Protein 3DLQ (pdb70)

Foldseek 3Di:
DADDCVLVPDVVLLVLLLVQLQVLVVVQPDPPDDQFDPPLCVPPDLQCQLVLLLLVLVCLLPPQLVVVVPPDPPSSVSRSVSSVVVNVVVVVSCVSSVVSVVVLVVVPNSSSSSVSNCSNRSVVSNVSSHD/DQQQAWDPFEWAAALQFTKTFIDGHNNYDQQKFKWKWKDWPPDDDIGTDPPRGRHPDGMDGCRVVCQDQVIKMKMKMWMAGPVGDIHMDMYDIGHNVQRYAYAAFDWDWDAAFFKIKIFTDFAFGPRPCSDTPCRVQVQKKKWKAKPCGDIDMDNDGMDMGGGHHGQAKIKMWMKIDRVVSRHIYGTDMDIDGHHHDPDDD

Secondary structure (DSSP, 8-state):
----GGGG--HHHHHHHHHHHHHHHHT---TT---SSGGGGTT--GGGHHHHHHHHHHHIIIIIITTTTTSSTTHHHHHHHHHHHHHHHH--HHHHHHHHHHHHHHHTHHHHHHHHHTHHHHHHHHHHHH-/-GGGTEEEEEEEEETTEEEEEEEE-TT--SSEEEEEEEEETT----EE-TT-SSBSSSEEE-TGGG--TT--EEEEEEEEETTS-EEEEEPPPB-HHHHPBPPPPPEEEEE-SSEEEEEEPP-B-S-----BHHHH-TT-EEEEEEE--EEEEESSSEEEEESPPTT-EEEEEEEEEEGGGTEEPPPEEEEEEPPP-----

B-factor: mean 30.24, std 12.64, range [11.88, 116.35]

Radius of gyration: 24.0 Å; Cα contacts (8 Å, |Δi|>4): 659; chains: 2; bounding box: 47×46×87 Å

Structure (mmCIF, N/CA/C/O backbone):
data_3DLQ
#
_entry.id   3DLQ
#
_cell.length_a   49.244
_cell.length_b   79.244
_cell.length_c   91.996
_cell.angle_alpha   90.000
_cell.angle_beta   94.630
_cell.angle_gamma   90.000
#
_symmetry.space_group_name_H-M   'C 1 2 1'
#
loop_
_entity.id
_entity.type
_entity.pdbx_description
1 polymer Interleukin-22
2 polymer 'Interleukin-22 receptor subunit alpha-1'
3 water water
#
loop_
_atom_site.group_PDB
_atom_site.id
_atom_site.type_symbol
_atom_site.label_atom_id
_atom_site.label_alt_id
_atom_site.label_comp_id
_atom_site.label_asym_id
_atom_site.label_entity_id
_atom_site.label_seq_id
_atom_site.pdbx_PDB_ins_code
_atom_site.Cartn_x
_atom_site.Cartn_y
_atom_site.Cartn_z
_atom_site.occupancy
_atom_site.B_iso_or_equiv
_atom_site.auth_seq_id
_atom_site.auth_comp_id
_atom_site.auth_asym_id
_atom_site.auth_atom_id
_atom_site.pdbx_PDB_model_num
ATOM 1 N N . ALA A 1 12 ? -17.370 47.915 31.676 1.00 62.97 40 ALA I N 1
ATOM 2 C CA . ALA A 1 12 ? -16.567 48.451 32.746 1.00 41.97 40 ALA I CA 1
ATOM 3 C C . ALA A 1 12 ? -15.433 47.498 33.134 1.00 56.34 40 ALA I C 1
ATOM 4 O O . ALA A 1 12 ? -14.290 47.841 33.037 1.00 69.33 40 ALA I O 1
ATOM 6 N N . ARG A 1 13 ? -15.772 46.292 33.537 1.00 28.35 41 ARG I N 1
ATOM 7 C CA . ARG A 1 13 ? -14.848 45.456 34.259 1.00 27.18 41 ARG I CA 1
ATOM 8 C C . ARG A 1 13 ? -15.186 43.983 34.132 1.00 19.92 41 ARG I C 1
ATOM 9 O O . ARG A 1 13 ? -16.309 43.644 33.989 1.00 24.58 41 ARG I O 1
ATOM 17 N N . LEU A 1 14 ? -14.183 43.127 34.155 1.00 22.23 42 LEU I N 1
ATOM 18 C CA . LEU A 1 14 ? -14.406 41.688 34.237 1.00 21.27 42 LEU I CA 1
ATOM 19 C C . LEU A 1 14 ? -13.551 41.151 35.371 1.00 30.89 42 LEU I C 1
ATOM 20 O O . LEU A 1 14 ? -12.401 41.556 35.541 1.00 27.16 42 LEU I O 1
ATOM 25 N N . ASP A 1 15 ? -14.105 40.213 36.123 1.00 31.98 43 ASP I N 1
ATOM 26 C CA . ASP A 1 15 ? -13.398 39.636 37.253 1.00 34.97 43 ASP I CA 1
ATOM 27 C C . ASP A 1 15 ? -12.225 38.795 36.786 1.00 30.99 43 ASP I C 1
ATOM 28 O O . ASP A 1 15 ? -12.312 38.122 35.765 1.00 22.66 43 ASP I O 1
ATOM 33 N N . LYS A 1 16 ? -11.137 38.808 37.551 1.00 24.34 44 LYS I N 1
ATOM 34 C CA . LYS A 1 16 ? -9.942 38.058 37.193 1.00 23.11 44 LYS I CA 1
ATOM 35 C C . LYS A 1 16 ? -10.199 36.562 37.062 1.00 21.69 44 LYS I C 1
ATOM 36 O O . LYS A 1 16 ? -9.510 35.876 36.308 1.00 25.12 44 LYS I O 1
ATOM 42 N N . SER A 1 17 ? -11.189 36.052 37.788 1.00 20.53 45 SER I N 1
ATOM 43 C CA . SER A 1 17 ? -11.448 34.612 37.786 1.00 25.98 45 SER I CA 1
ATOM 44 C C . SER A 1 17 ? -11.881 34.088 36.405 1.00 23.06 45 SER I C 1
ATOM 45 O O . SER A 1 17 ? -11.707 32.912 36.097 1.00 22.70 45 SER I O 1
ATOM 48 N N . ASN A 1 18 ? -12.442 34.966 35.584 1.00 20.84 46 ASN I N 1
ATOM 49 C CA . ASN A 1 18 ? -12.818 34.600 34.212 1.00 19.95 46 ASN I CA 1
ATOM 50 C C . ASN A 1 18 ? -11.623 34.253 33.326 1.00 23.78 46 ASN I C 1
ATOM 51 O O . ASN A 1 18 ? -11.774 33.656 32.258 1.00 21.64 46 ASN I O 1
ATOM 56 N N . PHE A 1 19 ? -10.435 34.664 33.756 1.00 23.53 47 PHE I N 1
ATOM 57 C CA . PHE A 1 19 ? -9.231 34.486 32.957 1.00 19.71 47 PHE I CA 1
ATOM 58 C C . PHE A 1 19 ? -8.242 33.527 33.608 1.00 30.71 47 PHE I C 1
ATOM 59 O O . PHE A 1 19 ? -7.134 33.346 33.107 1.00 25.75 47 PHE I O 1
ATOM 67 N N . GLN A 1 20 ? -8.643 32.907 34.716 1.00 24.32 48 GLN I N 1
ATOM 68 C CA . GLN A 1 20 ? -7.734 32.023 35.445 1.00 25.17 48 GLN I CA 1
ATOM 69 C C . GLN A 1 20 ? -8.052 30.537 35.262 1.00 34.65 48 GLN I C 1
ATOM 70 O O . GLN A 1 20 ? -7.705 29.710 36.103 1.00 23.89 48 GLN I O 1
ATOM 76 N N . GLN A 1 21 ? -8.705 30.199 34.155 1.00 25.34 49 GLN I N 1
ATOM 77 C CA . GLN A 1 21 ? -9.139 28.829 33.913 1.00 18.31 49 GLN I CA 1
ATOM 78 C C . GLN A 1 21 ? -8.439 28.270 32.675 1.00 26.03 49 GLN I C 1
ATOM 79 O O . GLN A 1 21 ? -8.808 28.603 31.543 1.00 19.35 49 GLN I O 1
ATOM 85 N N . PRO A 1 22 ? -7.409 27.423 32.884 1.00 26.38 50 PRO I N 1
ATOM 86 C CA . PRO A 1 22 ? -6.576 26.982 31.755 1.00 27.97 50 PRO I CA 1
ATOM 87 C C . PRO A 1 22 ? -7.341 26.221 30.675 1.00 23.20 50 PRO I C 1
ATOM 88 O O . PRO A 1 22 ? -7.016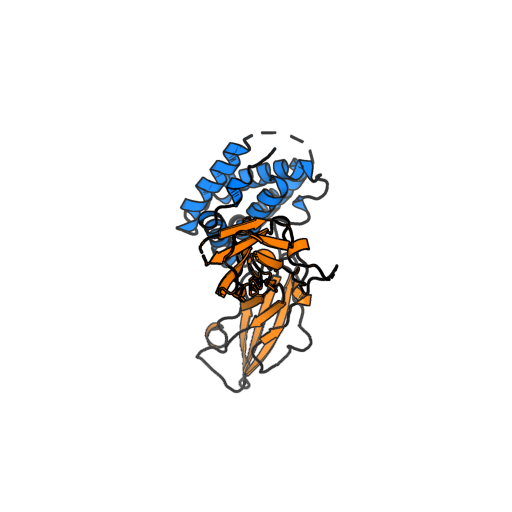 26.387 29.509 1.00 24.33 50 PRO I O 1
ATOM 92 N N . TYR A 1 23 ? -8.337 25.416 31.027 1.00 25.55 51 TYR I N 1
ATOM 93 C CA . TYR A 1 23 ? -9.035 24.671 29.986 1.00 24.77 51 TYR I CA 1
ATOM 94 C C . TYR A 1 23 ? -9.648 25.611 28.943 1.00 18.76 51 TYR I C 1
ATOM 95 O O . TYR A 1 23 ? -9.384 25.479 27.742 1.00 20.70 51 TYR I O 1
ATOM 104 N N . ILE A 1 24 ? -10.452 26.564 29.401 1.00 23.63 52 ILE I N 1
ATOM 105 C CA . ILE A 1 24 ? -11.171 27.442 28.475 1.00 27.62 52 ILE I CA 1
ATOM 106 C C . ILE A 1 24 ? -10.253 28.462 27.787 1.00 23.16 52 ILE I C 1
ATOM 107 O O . ILE A 1 24 ? -10.424 28.762 26.612 1.00 17.21 52 ILE I O 1
ATOM 112 N N . THR A 1 25 ? -9.249 28.960 28.495 1.00 20.41 53 THR I N 1
ATOM 113 C CA . THR A 1 25 ? -8.266 29.840 27.859 1.00 21.11 53 THR I CA 1
ATOM 114 C C . THR A 1 25 ? -7.594 29.118 26.698 1.00 19.41 53 THR I C 1
ATOM 115 O O . THR A 1 25 ? -7.475 29.646 25.585 1.00 18.70 53 THR I O 1
ATOM 119 N N . ASN A 1 26 ? -7.179 27.884 26.961 1.00 22.53 54 ASN I N 1
ATOM 120 C CA . ASN A 1 26 ? -6.536 27.056 25.960 1.00 26.08 54 ASN I CA 1
ATOM 121 C C . ASN A 1 26 ? -7.442 26.719 24.767 1.00 27.00 54 ASN I C 1
ATOM 122 O O . ASN A 1 26 ? -6.990 26.740 23.626 1.00 17.90 54 ASN I O 1
ATOM 127 N N . ARG A 1 27 ? -8.712 26.400 25.023 1.00 26.94 55 ARG I N 1
ATOM 128 C CA . ARG A 1 27 ? -9.642 26.158 23.924 1.00 25.31 55 ARG I CA 1
ATOM 129 C C . ARG A 1 27 ? -9.800 27.420 23.061 1.00 18.48 55 ARG I C 1
ATOM 130 O O . ARG A 1 27 ? -9.882 27.333 21.827 1.00 23.32 55 ARG I O 1
ATOM 138 N N . THR A 1 28 ? -9.856 28.579 23.709 1.00 19.44 56 THR I N 1
ATOM 139 C CA . THR A 1 28 ? -9.931 29.849 22.993 1.00 24.35 56 THR I CA 1
ATOM 140 C C . THR A 1 28 ? -8.727 30.010 22.072 1.00 28.37 56 THR I C 1
ATOM 141 O O . THR A 1 28 ? -8.891 30.291 20.874 1.00 25.13 56 THR I O 1
ATOM 145 N N . PHE A 1 29 ? -7.525 29.805 22.617 1.00 18.12 57 PHE I N 1
ATOM 146 C CA . PHE A 1 29 ? -6.303 29.858 21.811 1.00 21.25 57 PHE I CA 1
ATOM 147 C C . PHE A 1 29 ? -6.329 28.811 20.695 1.00 19.16 57 PHE I C 1
ATOM 148 O O . PHE A 1 29 ? -5.869 29.076 19.580 1.00 21.60 57 PHE I O 1
ATOM 156 N N . MET A 1 30 ? -6.874 27.629 21.000 1.00 20.36 58 MET I N 1
ATOM 157 C CA . MET A 1 30 ? -6.951 26.538 20.036 1.00 19.26 58 MET I CA 1
ATOM 158 C C . MET A 1 30 ? -7.891 26.890 18.889 1.00 18.93 58 MET I C 1
ATOM 159 O O . MET A 1 30 ? -7.590 26.601 17.734 1.00 20.23 58 MET I O 1
ATOM 164 N N . LEU A 1 31 ? -9.010 27.531 19.215 1.00 28.08 59 LEU I N 1
ATOM 165 C CA . LEU A 1 31 ? -9.946 28.011 18.199 1.00 26.87 59 LEU I CA 1
ATOM 166 C C . LEU A 1 31 ? -9.265 29.006 17.259 1.00 24.28 59 LEU I C 1
ATOM 167 O O . LEU A 1 31 ? -9.345 28.871 16.035 1.00 20.91 59 LEU I O 1
ATOM 172 N N . ALA A 1 32 ? -8.610 30.015 17.836 1.00 22.37 60 ALA I N 1
ATOM 173 C CA . ALA A 1 32 ? -7.858 30.993 17.048 1.00 25.32 60 ALA I CA 1
ATOM 174 C C . ALA A 1 32 ? -6.798 30.310 16.189 1.00 21.22 60 ALA I C 1
ATOM 175 O O . ALA A 1 32 ? -6.648 30.627 15.003 1.00 19.36 60 ALA I O 1
ATOM 177 N N . LYS A 1 33 ? -6.074 29.358 16.770 1.00 18.38 61 LYS I N 1
ATOM 178 C CA . LYS A 1 33 ? -5.043 28.674 16.009 1.00 18.62 61 LYS I CA 1
ATOM 179 C C . LYS A 1 33 ? -5.639 28.025 14.755 1.00 17.96 61 LYS I C 1
ATOM 180 O O . LYS A 1 33 ? -5.137 28.221 13.653 1.00 20.44 61 LYS I O 1
ATOM 186 N N . GLU A 1 34 ? -6.731 27.285 14.931 1.00 20.10 62 GLU I N 1
ATOM 187 C CA . GLU A 1 34 ? -7.334 26.537 13.833 1.00 24.21 62 GLU I CA 1
ATOM 188 C C . GLU A 1 34 ? -7.788 27.466 12.723 1.00 20.70 62 GLU I C 1
ATOM 189 O O . GLU A 1 34 ? -7.578 27.184 11.538 1.00 23.47 62 GLU I O 1
ATOM 195 N N . ALA A 1 35 ? -8.408 28.584 13.097 1.00 20.99 63 ALA I N 1
ATOM 196 C CA . ALA A 1 35 ? -8.829 29.556 12.089 1.00 29.85 63 ALA I CA 1
ATOM 197 C C . ALA A 1 35 ? -7.631 30.210 11.392 1.00 27.65 63 ALA I C 1
ATOM 198 O O . ALA A 1 35 ? -7.619 30.351 10.169 1.00 21.17 63 ALA I O 1
ATOM 200 N N . SER A 1 36 ? -6.616 30.597 12.160 1.00 20.70 64 SER I N 1
ATOM 201 C CA . SER A 1 36 ? -5.426 31.198 11.557 1.00 20.92 64 SER I CA 1
ATOM 202 C C . SER A 1 36 ? -4.797 30.268 10.503 1.00 20.55 64 SER I C 1
ATOM 203 O O . SER A 1 36 ? -4.202 30.732 9.527 1.00 22.08 64 SER I O 1
ATOM 206 N N . LEU A 1 37 ? -4.950 28.956 10.680 1.00 20.69 65 LEU I N 1
ATOM 207 C CA . LEU A 1 37 ? -4.471 28.021 9.673 1.00 21.49 65 LEU I CA 1
ATOM 208 C C . LEU A 1 37 ? -5.190 28.227 8.336 1.00 22.63 65 LEU I C 1
ATOM 209 O O . LEU A 1 37 ? -4.624 27.974 7.274 1.00 26.52 65 LEU I O 1
ATOM 214 N N . ALA A 1 38 ? -6.439 28.675 8.389 1.00 26.84 66 ALA I N 1
ATOM 215 C CA . ALA A 1 38 ? -7.232 28.907 7.177 1.00 28.79 66 ALA I CA 1
ATOM 216 C C . ALA A 1 38 ? -7.055 30.334 6.681 1.00 35.24 66 ALA I C 1
ATOM 217 O O . ALA A 1 38 ? -7.628 30.720 5.663 1.00 30.97 66 ALA I O 1
ATOM 219 N N . ASP A 1 39 ? -6.252 31.110 7.402 1.00 25.31 67 ASP I N 1
ATOM 220 C CA . ASP A 1 39 ? -6.014 32.517 7.063 1.00 26.14 67 ASP I CA 1
ATOM 221 C C . ASP A 1 39 ? -4.655 32.710 6.371 1.00 24.47 67 ASP I C 1
ATOM 222 O O . ASP A 1 39 ? -3.598 32.706 7.013 1.00 23.92 67 ASP I O 1
ATOM 227 N N . ASN A 1 40 ? -4.693 32.878 5.054 1.00 32.49 68 ASN I N 1
ATOM 228 C CA . ASN A 1 40 ? -3.475 32.988 4.256 1.00 41.19 68 ASN I CA 1
ATOM 229 C C . ASN A 1 40 ? -3.014 34.427 4.065 1.00 33.36 68 ASN I C 1
ATOM 230 O O . ASN A 1 40 ? -2.015 34.678 3.395 1.00 38.49 68 ASN I O 1
ATOM 235 N N . ASN A 1 41 ? -3.746 35.370 4.648 1.00 24.24 69 ASN I N 1
ATOM 236 C CA . ASN A 1 41 ? -3.421 36.785 4.505 1.00 15.82 69 ASN I CA 1
ATOM 237 C C . ASN A 1 41 ? -2.508 37.290 5.626 1.00 27.63 69 ASN I C 1
ATOM 238 O O . ASN A 1 41 ? -2.986 37.742 6.662 1.00 25.10 69 ASN I O 1
ATOM 243 N N . THR A 1 42 ? -1.198 37.225 5.411 1.00 23.59 70 THR I N 1
ATOM 244 C CA . THR A 1 42 ? -0.242 37.646 6.436 1.00 18.53 70 THR I CA 1
ATOM 245 C C . THR A 1 42 ? 0.002 39.152 6.415 1.00 28.22 70 THR I C 1
ATOM 246 O O . THR A 1 42 ? 0.754 39.671 7.239 1.00 20.94 70 THR I O 1
ATOM 250 N N . ASP A 1 43 ? -0.633 39.845 5.469 1.00 21.42 71 ASP I N 1
ATOM 251 C CA . ASP A 1 43 ? -0.381 41.265 5.237 1.00 21.75 71 ASP I CA 1
ATOM 252 C C . ASP A 1 43 ? -1.287 42.179 6.055 1.00 25.57 71 ASP I C 1
ATOM 253 O O . ASP A 1 43 ? -0.989 43.356 6.213 1.00 21.19 71 ASP I O 1
ATOM 258 N N . VAL A 1 44 ? -2.407 41.649 6.540 1.00 22.67 72 VAL I N 1
ATOM 259 C CA . VAL A 1 44 ? -3.394 42.453 7.253 1.00 18.73 72 VAL I CA 1
ATOM 260 C C . VAL A 1 44 ? -3.639 41.908 8.658 1.00 16.19 72 VAL I C 1
ATOM 261 O O . VAL A 1 44 ? -4.047 40.761 8.816 1.00 19.24 72 VAL I O 1
ATOM 265 N N . ARG A 1 45 ? -3.366 42.724 9.669 1.00 17.01 73 ARG I N 1
ATOM 266 C CA . ARG A 1 45 ? -3.701 42.396 11.067 1.00 17.81 73 ARG I CA 1
ATOM 267 C C . ARG A 1 45 ? -4.862 43.272 11.555 1.00 23.17 73 ARG I C 1
ATOM 268 O O . ARG A 1 45 ? -4.829 44.496 11.397 1.00 22.71 73 ARG I O 1
ATOM 276 N N . LEU A 1 46 ? -5.880 42.643 12.146 1.00 20.08 74 LEU I N 1
ATOM 277 C CA . LEU A 1 46 ? -7.109 43.337 12.538 1.00 23.92 74 LEU I CA 1
ATOM 278 C C . LEU A 1 46 ? -7.022 43.986 13.915 1.00 23.90 74 LEU I C 1
ATOM 279 O O . LEU A 1 46 ? -7.434 45.128 14.104 1.00 20.91 74 LEU I O 1
ATOM 284 N N . ILE A 1 47 ? -6.505 43.241 14.879 1.00 23.21 75 ILE I N 1
ATOM 285 C CA . ILE A 1 47 ? -6.529 43.689 16.267 1.00 14.86 75 ILE I CA 1
ATOM 286 C C . ILE A 1 47 ? -5.147 43.980 16.807 1.00 25.91 75 ILE I C 1
ATOM 287 O O . ILE A 1 47 ? -4.270 43.129 16.789 1.00 23.23 75 ILE I O 1
ATOM 292 N N . GLY A 1 48 ? -4.857 45.191 17.201 1.00 37.08 76 GLY I N 1
ATOM 293 C CA . GLY A 1 48 ? -3.540 45.556 17.687 1.00 51.76 76 GLY I CA 1
ATOM 294 C C . GLY A 1 48 ? -3.572 47.053 17.878 1.00 61.70 76 GLY I C 1
ATOM 295 O O . GLY A 1 48 ? -4.621 47.640 17.847 1.00 39.31 76 GLY I O 1
ATOM 296 N N . GLU A 1 49 ? -2.447 47.708 18.023 1.00 52.87 77 GLU I N 1
ATOM 297 C CA . GLU A 1 49 ? -2.168 48.876 17.186 1.00 66.56 77 GLU I CA 1
ATOM 298 C C . GLU A 1 49 ? -3.180 50.024 17.011 1.00 57.33 77 GLU I C 1
ATOM 299 O O . GLU A 1 49 ? -3.458 50.752 17.893 1.00 67.57 77 GLU I O 1
ATOM 305 N N . LYS A 1 50 ? -3.655 50.193 15.810 1.00 28.14 78 LYS I N 1
ATOM 306 C CA . LYS A 1 50 ? -4.576 51.240 15.482 1.00 49.49 78 LYS I CA 1
ATOM 307 C C . LYS A 1 50 ? -5.846 51.293 16.333 1.00 42.17 78 LYS I C 1
ATOM 308 O O . LYS A 1 50 ? -6.416 52.330 16.503 1.00 38.96 78 LYS I O 1
ATOM 314 N N . LEU A 1 51 ? -6.284 50.140 16.813 1.00 45.71 79 LEU I N 1
ATOM 315 C CA . LEU A 1 51 ? -7.584 49.974 17.408 1.00 28.72 79 LEU I CA 1
ATOM 316 C C . LEU A 1 51 ? -7.710 50.831 18.631 1.00 23.56 79 LEU I C 1
ATOM 317 O O . LEU A 1 51 ? -8.750 51.313 18.924 1.00 26.52 79 LEU I O 1
ATOM 322 N N . PHE A 1 52 ? -6.611 51.038 19.311 1.00 23.25 80 PHE I N 1
ATOM 323 C CA . PHE A 1 52 ? -6.637 51.791 20.560 1.00 27.52 80 PHE I CA 1
ATOM 324 C C . PHE A 1 52 ? -6.128 53.217 20.377 1.00 29.94 80 PHE I C 1
ATOM 325 O O . PHE A 1 52 ? -6.001 53.966 21.338 1.00 26.49 80 PHE I O 1
ATOM 333 N N . HIS A 1 53 ? -5.847 53.596 19.136 1.00 29.24 81 HIS I N 1
ATOM 334 C CA . HIS A 1 53 ? -5.418 54.960 18.871 1.00 33.52 81 HIS I CA 1
ATOM 335 C C . HIS A 1 53 ? -6.487 55.982 19.265 1.00 27.77 81 HIS I C 1
ATOM 336 O O . HIS A 1 53 ? -7.602 55.974 18.736 1.00 29.65 81 HIS I O 1
ATOM 343 N N . GLY A 1 54 ? -6.142 56.859 20.205 1.00 27.19 82 GLY I N 1
ATOM 344 C CA . GLY A 1 54 ? -7.051 57.903 20.639 1.00 30.89 82 GLY I CA 1
ATOM 345 C C . GLY A 1 54 ? -7.978 57.464 21.760 1.00 35.93 82 GLY I C 1
ATOM 346 O O . GLY A 1 54 ? -8.858 58.214 22.174 1.00 33.18 82 GLY I O 1
ATOM 347 N N . VAL A 1 55 ? -7.775 56.246 22.251 1.00 28.77 83 VAL I N 1
ATOM 348 C CA . VAL A 1 55 ? -8.598 55.692 23.322 1.00 28.13 83 VAL I CA 1
ATOM 349 C C . VAL A 1 55 ? -7.769 55.562 24.602 1.00 24.43 83 VAL I C 1
ATOM 350 O O . VAL A 1 55 ? -6.657 55.051 24.564 1.00 29.03 83 VAL I O 1
ATOM 354 N N . SER A 1 56 ? -8.310 56.017 25.730 1.00 29.77 84 SER I N 1
ATOM 355 C CA . SER A 1 56 ? -7.586 55.962 27.007 1.00 28.93 84 SER I CA 1
ATOM 356 C C . SER A 1 56 ? -7.570 54.556 27.602 1.00 37.86 84 SER I C 1
ATOM 357 O O . SER A 1 56 ? -8.434 53.733 27.302 1.00 23.94 84 SER I O 1
ATOM 360 N N . MET A 1 57 ? -6.581 54.278 28.446 1.00 31.73 85 MET I N 1
ATOM 361 C CA . MET A 1 57 ? -6.496 52.973 29.089 1.00 27.98 85 MET I CA 1
ATOM 362 C C . MET A 1 57 ? -7.810 52.620 29.777 1.00 31.34 85 MET I C 1
ATOM 363 O O . MET A 1 57 ? -8.221 51.465 29.790 1.00 32.76 85 MET I O 1
ATOM 368 N N . SER A 1 58 ? -8.469 53.623 30.341 1.00 25.97 86 SER I N 1
ATOM 369 C CA . SER A 1 58 ? -9.684 53.403 31.115 1.00 31.59 86 SER I CA 1
ATOM 370 C C . SER A 1 58 ? -10.884 53.158 30.214 1.00 25.33 86 SER I C 1
ATOM 371 O O . SER A 1 58 ? -11.913 52.665 30.668 1.00 27.06 86 SER I O 1
ATOM 374 N N . GLU A 1 59 ? -10.749 53.505 28.937 1.00 25.56 87 GLU I N 1
ATOM 375 C CA . GLU A 1 59 ? -11.829 53.301 27.980 1.00 27.60 87 GLU I CA 1
ATOM 376 C C . GLU A 1 59 ? -11.656 52.006 27.205 1.00 31.01 87 GLU I C 1
ATOM 377 O O . GLU A 1 59 ? -12.538 51.615 26.434 1.00 22.22 87 GLU I O 1
ATOM 383 N N . ARG A 1 60 ? -10.510 51.355 27.391 1.00 23.12 88 ARG I N 1
ATOM 384 C CA . ARG A 1 60 ? -10.175 50.185 26.595 1.00 21.21 88 ARG I CA 1
ATOM 385 C C . ARG A 1 60 ? -11.140 49.026 26.790 1.00 26.10 88 ARG I C 1
ATOM 386 O O . ARG A 1 60 ? -11.474 48.348 25.830 1.00 24.56 88 ARG I O 1
ATOM 394 N N . CYS A 1 61 ? -11.569 48.779 28.025 1.00 21.48 89 CYS I N 1
ATOM 395 C CA . CYS A 1 61 ? -12.487 47.667 28.260 1.00 17.71 89 CYS I CA 1
ATOM 396 C C . CYS A 1 61 ? -13.790 47.851 27.476 1.00 25.56 89 CYS I C 1
ATOM 397 O O . CYS A 1 61 ? -14.303 46.903 26.889 1.00 22.97 89 CYS I O 1
ATOM 400 N N . TYR A 1 62 ? -14.316 49.072 27.464 1.00 20.78 90 TYR I N 1
ATOM 401 C CA . TYR A 1 62 ? -15.549 49.362 26.722 1.00 22.54 90 TYR I CA 1
ATOM 402 C C . TYR A 1 62 ? -15.334 49.189 25.216 1.00 22.80 90 TYR I C 1
ATOM 403 O O . TYR A 1 62 ? -16.216 48.703 24.505 1.00 21.61 90 TYR I O 1
ATOM 412 N N . LEU A 1 63 ? -14.162 49.581 24.725 1.00 17.97 91 LEU I N 1
ATOM 413 C CA . LEU A 1 63 ? -13.880 49.394 23.305 1.00 20.72 91 LEU I CA 1
ATOM 414 C C . LEU A 1 63 ? -13.887 47.908 22.961 1.00 23.64 91 LEU I C 1
ATOM 415 O O . LEU A 1 63 ? -14.401 47.503 21.919 1.00 21.84 91 LEU I O 1
ATOM 420 N N . MET A 1 64 ? -13.309 47.094 23.836 1.00 18.61 92 MET I N 1
ATOM 421 C CA . MET A 1 64 ? -13.201 45.661 23.570 1.00 17.82 92 MET I CA 1
ATOM 422 C C . MET A 1 64 ? -14.555 44.971 23.731 1.00 18.06 92 MET I C 1
ATOM 423 O O . MET A 1 64 ? -14.782 43.912 23.151 1.00 24.32 92 MET I O 1
ATOM 428 N N . LYS A 1 65 ? -15.441 45.560 24.531 1.00 19.18 93 LYS I N 1
ATOM 429 C CA . LYS A 1 65 ? -16.831 45.093 24.574 1.00 18.83 93 LYS I CA 1
ATOM 430 C C . LYS A 1 65 ? -17.458 45.226 23.190 1.00 22.92 93 LYS I C 1
ATOM 431 O O . LYS A 1 65 ? -18.108 44.308 22.703 1.00 20.37 93 LYS I O 1
ATOM 437 N N . GLN A 1 66 ? -17.278 46.380 22.564 1.00 24.10 94 GLN I N 1
ATOM 438 C CA . GLN A 1 66 ? -17.868 46.613 21.242 1.00 23.11 94 GLN I CA 1
ATOM 439 C C . GLN A 1 66 ? -17.278 45.659 20.204 1.00 25.28 94 GLN I C 1
ATOM 440 O O . GLN A 1 66 ? -17.989 45.126 19.345 1.00 22.17 94 GLN I O 1
ATOM 446 N N . VAL A 1 67 ? -15.966 45.466 20.276 1.00 18.16 95 VAL I N 1
ATOM 447 C CA . VAL A 1 67 ? -15.282 44.545 19.385 1.00 18.16 95 VAL I CA 1
ATOM 448 C C . VAL A 1 67 ? -15.766 43.117 19.638 1.00 23.53 95 VAL I C 1
ATOM 449 O O . VAL A 1 67 ? -16.009 42.356 18.708 1.00 18.72 95 VAL I O 1
ATOM 453 N N . LEU A 1 68 ? -15.911 42.763 20.909 1.00 16.06 96 LEU I N 1
ATOM 454 C CA . LEU A 1 68 ? -16.399 41.448 21.281 1.00 21.48 96 LEU I CA 1
ATOM 455 C C . LEU A 1 68 ? -17.808 41.205 20.738 1.00 21.90 96 LEU I C 1
ATOM 456 O O . LEU A 1 68 ? -18.087 40.155 20.150 1.00 20.24 96 LEU I O 1
ATOM 461 N N . ASN A 1 69 ? -18.695 42.173 20.940 1.00 14.56 97 ASN I N 1
ATOM 462 C CA . ASN A 1 69 ? -20.079 42.022 20.485 1.00 19.17 97 ASN I CA 1
ATOM 463 C C . ASN A 1 69 ? -20.201 42.019 18.952 1.00 20.52 97 ASN I C 1
ATOM 464 O O . ASN A 1 69 ? -20.990 41.257 18.395 1.00 24.24 97 ASN I O 1
ATOM 469 N N . PHE A 1 70 ? -19.434 42.866 18.275 1.00 19.94 98 PHE I N 1
ATOM 470 C CA . PHE A 1 70 ? -19.302 42.744 16.808 1.00 19.86 98 PHE I CA 1
ATOM 471 C C . PHE A 1 70 ? -18.906 41.326 16.383 1.00 21.70 98 PHE I C 1
ATOM 472 O O . PHE A 1 70 ? -19.524 40.740 15.486 1.00 20.99 98 PHE I O 1
ATOM 480 N N . THR A 1 71 ? -17.866 40.784 17.021 1.00 19.65 99 THR I N 1
ATOM 481 C CA . THR A 1 71 ? -17.332 39.479 16.648 1.00 15.52 99 THR I CA 1
ATOM 482 C C . THR A 1 71 ? -18.356 38.357 16.865 1.00 16.49 99 THR I C 1
ATOM 483 O O . THR A 1 71 ? -18.589 37.546 15.978 1.00 22.24 99 THR I O 1
ATOM 487 N N . LEU A 1 72 ? -18.978 38.322 18.037 1.00 20.42 100 LEU I N 1
ATOM 488 C CA . LEU A 1 72 ? -20.090 37.405 18.289 1.00 22.90 100 LEU I CA 1
ATOM 489 C C . LEU A 1 72 ? -21.190 37.479 17.219 1.00 21.92 100 LEU I C 1
ATOM 490 O O . LEU A 1 72 ? -21.599 36.462 16.684 1.00 18.34 100 LEU I O 1
ATOM 495 N N . GLU A 1 73 ? -21.652 38.685 16.899 1.00 19.74 101 GLU I N 1
ATOM 496 C CA . GLU A 1 73 ? -22.861 38.851 16.087 1.00 18.51 101 GLU I CA 1
ATOM 497 C C . GLU A 1 73 ? -22.614 38.716 14.581 1.00 18.98 101 GLU I C 1
ATOM 498 O O . GLU A 1 73 ? -23.473 38.218 13.843 1.00 19.94 101 GLU I O 1
ATOM 504 N N . GLU A 1 74 ? -21.445 39.158 14.129 1.00 19.70 102 GLU I N 1
ATOM 505 C CA . GLU A 1 74 ? -21.178 39.259 12.691 1.00 19.99 102 GLU I CA 1
ATOM 506 C C . GLU A 1 74 ? -20.063 38.353 12.218 1.00 17.97 102 GLU I C 1
ATOM 507 O O . GLU A 1 74 ? -19.847 38.196 11.016 1.00 21.42 102 GLU I O 1
ATOM 513 N N . VAL A 1 75 ? -19.343 37.758 13.156 1.00 17.45 103 VAL I N 1
ATOM 514 C CA . VAL A 1 75 ? -18.245 36.879 12.762 1.00 22.24 103 VAL I CA 1
ATOM 515 C C . VAL A 1 75 ? -18.496 35.444 13.179 1.00 22.65 103 VAL I C 1
ATOM 516 O O . VAL A 1 75 ? -18.597 34.554 12.341 1.00 20.14 103 VAL I O 1
ATOM 520 N N . LEU A 1 76 ? -18.604 35.224 14.484 1.00 16.33 104 LEU I N 1
ATOM 521 C CA . LEU A 1 76 ? -18.770 33.890 15.019 1.00 16.49 104 LEU I CA 1
ATOM 522 C C . LEU A 1 76 ? -20.123 33.291 14.631 1.00 29.40 104 LEU I C 1
ATOM 523 O O . LEU A 1 76 ? -20.226 32.092 14.397 1.00 23.12 104 LEU I O 1
ATOM 528 N N . PHE A 1 77 ? -21.152 34.129 14.555 1.00 19.89 105 PHE I N 1
ATOM 529 C CA . PHE A 1 77 ? -22.485 33.655 14.195 1.00 25.46 105 PHE I CA 1
ATOM 530 C C . PHE A 1 77 ? -22.538 33.037 12.789 1.00 16.69 105 PHE I C 1
ATOM 531 O O . PHE A 1 77 ? -22.964 31.899 12.627 1.00 24.84 105 PHE I O 1
ATOM 539 N N . PRO A 1 78 ? -22.113 33.790 11.769 1.00 19.88 106 PRO I N 1
ATOM 540 C CA . PRO A 1 78 ? -22.177 33.246 10.408 1.00 24.59 106 PRO I CA 1
ATOM 541 C C . PRO A 1 78 ? -21.297 32.009 10.244 1.00 30.96 106 PRO I C 1
ATOM 542 O O . PRO A 1 78 ? -21.591 31.158 9.407 1.00 21.12 106 PRO I O 1
ATOM 546 N N . GLN A 1 79 ? -20.234 31.922 11.041 1.00 23.82 107 GLN I N 1
ATOM 547 C CA . GLN A 1 79 ? -19.244 30.850 10.934 1.00 20.54 107 GLN I CA 1
ATOM 548 C C . GLN A 1 79 ? -19.434 29.736 11.971 1.00 23.02 107 GLN I C 1
ATOM 549 O O . GLN A 1 79 ? -18.503 28.979 12.252 1.00 26.05 107 GLN I O 1
ATOM 555 N N . SER A 1 80 ? -20.636 29.623 12.529 1.00 20.42 108 SER I N 1
ATOM 556 C CA . SER A 1 80 ? -20.867 28.724 13.656 1.00 25.57 108 SER I CA 1
ATOM 557 C C . SER A 1 80 ? -20.630 27.236 13.362 1.00 24.49 108 SER I C 1
ATOM 558 O O . SER A 1 80 ? -20.503 26.445 14.296 1.00 23.94 108 SER I O 1
ATOM 561 N N . ASP A 1 81 ? -20.585 26.873 12.078 1.00 24.28 109 ASP I N 1
ATOM 562 C CA . ASP A 1 81 ? -20.359 25.486 11.645 1.00 30.92 109 ASP I CA 1
ATOM 563 C C . ASP A 1 81 ? -18.878 25.107 11.647 1.00 26.44 109 ASP I C 1
ATOM 564 O O . ASP A 1 81 ? -18.526 23.932 11.706 1.00 27.00 109 ASP I O 1
ATOM 569 N N . ARG A 1 82 ? -18.009 26.106 11.563 1.00 25.83 110 ARG I N 1
ATOM 570 C CA . ARG A 1 82 ? -16.586 25.863 11.330 1.00 19.47 110 ARG I CA 1
ATOM 571 C C . ARG A 1 82 ? -15.816 25.574 12.609 1.00 19.55 110 ARG I C 1
ATOM 572 O O . ARG A 1 82 ? -16.270 25.916 13.701 1.00 21.42 110 ARG I O 1
ATOM 580 N N . PHE A 1 83 ? -14.630 24.982 12.454 1.00 25.66 111 PHE I N 1
ATOM 581 C CA . PHE A 1 83 ? -13.672 24.851 13.549 1.00 23.63 111 PHE I CA 1
ATOM 582 C C . PHE A 1 83 ? -14.241 24.133 14.766 1.00 28.81 111 PHE I C 1
ATOM 583 O O . PHE A 1 83 ? -14.037 24.558 15.906 1.00 25.05 111 PHE I O 1
ATOM 591 N N . GLN A 1 84 ? -14.943 23.034 14.534 1.00 27.96 112 GLN I N 1
ATOM 592 C CA . GLN A 1 84 ? -15.451 22.246 15.646 1.00 37.22 112 GLN I CA 1
ATOM 593 C C . GLN A 1 84 ? -14.356 21.311 16.137 1.00 33.56 112 GLN I C 1
ATOM 594 O O . GLN A 1 84 ? -13.465 20.946 15.369 1.00 30.15 112 GLN I O 1
ATOM 600 N N . PRO A 1 85 ? -14.409 20.918 17.419 1.00 33.41 113 PRO I N 1
ATOM 601 C CA . PRO A 1 85 ? -15.438 21.214 18.428 1.00 35.96 113 PRO I CA 1
ATOM 602 C C . PRO A 1 85 ? -15.143 22.475 19.251 1.00 31.78 113 PRO I C 1
ATOM 603 O O . PRO A 1 85 ? -15.869 22.787 20.196 1.00 34.96 113 PRO I O 1
ATOM 607 N N . TYR A 1 86 ? -14.082 23.188 18.899 1.00 24.96 114 TYR I N 1
ATOM 608 C CA . TYR A 1 86 ? -13.671 24.370 19.647 1.00 24.11 114 TYR I CA 1
ATOM 609 C C . TYR A 1 86 ? -14.712 25.481 19.627 1.00 22.37 114 TYR I C 1
ATOM 610 O O . TYR A 1 86 ? -15.007 26.089 20.653 1.00 21.22 114 TYR I O 1
ATOM 619 N N . MET A 1 87 ? -15.249 25.752 18.445 1.00 18.56 115 MET I N 1
ATOM 620 C CA . MET A 1 87 ? -16.257 26.790 18.293 1.00 24.39 115 MET I CA 1
ATOM 621 C C . MET A 1 87 ? -17.413 26.635 19.293 1.00 27.65 115 MET I C 1
ATOM 622 O O . MET A 1 87 ? -17.809 27.601 19.931 1.00 19.33 115 MET I O 1
ATOM 627 N N . GLN A 1 88 ? -17.949 25.425 19.446 1.00 22.48 116 GLN I N 1
ATOM 628 C CA . GLN A 1 88 ? -19.137 25.243 20.292 1.00 22.86 116 GLN I CA 1
ATOM 629 C C . GLN A 1 88 ? -18.851 25.377 21.788 1.00 22.62 116 GLN I C 1
ATOM 630 O O . GLN A 1 88 ? -19.768 25.548 22.579 1.00 23.62 116 GLN I O 1
ATOM 636 N N . GLU A 1 89 ? -17.579 25.293 22.169 1.00 20.81 117 GLU I N 1
ATOM 637 C CA . GLU A 1 89 ? -17.181 25.445 23.565 1.00 18.57 117 GLU I CA 1
ATOM 638 C C . GLU A 1 89 ? -16.798 26.885 23.871 1.00 25.38 117 GLU I C 1
ATOM 639 O O . GLU A 1 89 ? -17.020 27.378 24.982 1.00 27.18 117 GLU I O 1
ATOM 645 N N . VAL A 1 90 ? -16.214 27.556 22.880 1.00 21.39 118 VAL I N 1
ATOM 646 C CA . VAL A 1 90 ? -15.636 28.880 23.104 1.00 19.58 118 VAL I CA 1
ATOM 647 C C . VAL A 1 90 ? -16.663 30.002 22.972 1.00 21.49 118 VAL I C 1
ATOM 648 O O . VAL A 1 90 ? -16.657 30.941 23.754 1.00 21.43 118 VAL I O 1
ATOM 652 N N . VAL A 1 91 ? -17.550 29.904 21.991 1.00 18.48 119 VAL I N 1
ATOM 653 C CA . VAL A 1 91 ? -18.581 30.930 21.846 1.00 15.66 119 VAL I CA 1
ATOM 654 C C . VAL A 1 91 ? -19.459 31.171 23.089 1.00 20.50 119 VAL I C 1
ATOM 655 O O . VAL A 1 91 ? -19.715 32.320 23.445 1.00 22.53 119 VAL I O 1
ATOM 659 N N . PRO A 1 92 ? -19.942 30.099 23.738 1.00 24.33 120 PRO I N 1
ATOM 660 C CA . PRO A 1 92 ? -20.754 30.314 24.944 1.00 24.84 120 PRO I CA 1
ATOM 661 C C . PRO A 1 92 ? -19.959 30.983 26.064 1.00 24.00 120 PRO I C 1
ATOM 662 O O . PRO A 1 92 ? -20.531 31.709 26.870 1.00 20.39 120 PRO I O 1
ATOM 666 N N . PHE A 1 93 ? -18.655 30.735 26.103 1.00 23.09 121 PHE I N 1
ATOM 667 C CA . PHE A 1 93 ? -17.767 31.385 27.063 1.00 17.34 121 PHE I CA 1
ATOM 668 C C . PHE A 1 93 ? -17.685 32.874 26.762 1.00 14.42 121 PHE I C 1
ATOM 669 O O . PHE A 1 93 ? -17.876 33.709 27.642 1.00 16.95 121 PHE I O 1
ATOM 677 N N . LEU A 1 94 ? -17.408 33.212 25.504 1.00 18.17 122 LEU I N 1
ATOM 678 C CA . LEU A 1 94 ? -17.299 34.615 25.113 1.00 19.54 122 LEU I CA 1
ATOM 679 C C . LEU A 1 94 ? -18.642 35.324 25.266 1.00 18.50 122 LEU I C 1
ATOM 680 O O . LEU A 1 94 ? -18.691 36.523 25.571 1.00 17.44 122 LEU I O 1
ATOM 685 N N . ALA A 1 95 ? -19.735 34.585 25.063 1.00 17.15 123 ALA I N 1
ATOM 686 C CA . ALA A 1 95 ? -21.073 35.175 25.191 1.00 19.62 123 ALA I CA 1
ATOM 687 C C . ALA A 1 95 ? -21.360 35.536 26.646 1.00 19.95 123 ALA I C 1
ATOM 688 O O . ALA A 1 95 ? -22.000 36.556 26.923 1.00 23.75 123 ALA I O 1
ATOM 690 N N . ARG A 1 96 ? -20.882 34.705 27.572 1.00 18.36 124 ARG I N 1
ATOM 691 C CA . ARG A 1 96 ? -21.019 34.996 29.009 1.00 17.14 124 ARG I CA 1
ATOM 692 C C . ARG A 1 96 ? -20.258 36.263 29.376 1.00 19.43 124 ARG I C 1
ATOM 693 O O . ARG A 1 96 ? -20.758 37.096 30.119 1.00 27.78 124 ARG I O 1
ATOM 701 N N . LEU A 1 97 ? -19.038 36.389 28.863 1.00 20.49 125 LEU I N 1
ATOM 702 C CA . LEU A 1 97 ? -18.242 37.590 29.086 1.00 19.10 125 LEU I CA 1
ATOM 703 C C . LEU A 1 97 ? -18.991 38.812 28.559 1.00 26.60 125 LEU I C 1
ATOM 704 O O . LEU A 1 97 ? -19.056 39.836 29.229 1.00 22.50 125 LEU I O 1
ATOM 709 N N . SER A 1 98 ? -19.581 38.700 27.368 1.00 24.13 126 SER I N 1
ATOM 710 C CA . SER A 1 98 ? -20.412 39.779 26.849 1.00 22.31 126 SER I CA 1
ATOM 711 C C . SER A 1 98 ? -21.570 40.106 27.788 1.00 24.70 126 SER I C 1
ATOM 712 O O . SER A 1 98 ? -21.852 41.274 28.043 1.00 25.15 126 SER I O 1
ATOM 715 N N . ASN A 1 99 ? -22.260 39.080 28.279 1.00 26.14 127 ASN I N 1
ATOM 716 C CA . ASN A 1 99 ? -23.405 39.311 29.160 1.00 25.92 127 ASN I CA 1
ATOM 717 C C . ASN A 1 99 ? -22.958 40.070 30.405 1.00 29.97 127 ASN I C 1
ATOM 718 O O . ASN A 1 99 ? -23.672 40.935 30.898 1.00 24.89 127 ASN I O 1
ATOM 723 N N . ARG A 1 100 ? -21.766 39.736 30.899 1.00 25.54 128 ARG I N 1
ATOM 724 C CA . ARG A 1 100 ? -21.184 40.395 32.068 1.00 31.22 128 ARG I CA 1
ATOM 725 C C . ARG A 1 100 ? -20.947 41.882 31.847 1.00 31.18 128 ARG I C 1
ATOM 726 O O . ARG A 1 100 ? -21.085 42.683 32.774 1.00 32.06 128 ARG I O 1
ATOM 734 N N . LEU A 1 101 ? -20.566 42.241 30.625 1.00 23.34 129 LEU I N 1
ATOM 735 C CA . LEU A 1 101 ? -20.274 43.629 30.283 1.00 30.65 129 LEU I CA 1
ATOM 736 C C . LEU A 1 101 ? -21.521 44.406 29.869 1.00 33.65 129 LEU I C 1
ATOM 737 O O . LEU A 1 101 ? -21.504 45.627 29.831 1.00 35.90 129 LEU I O 1
ATOM 742 N N . SER A 1 102 ? -22.594 43.688 29.562 1.00 34.20 130 SER I N 1
ATOM 743 C CA . SER A 1 102 ? -23.780 44.268 28.926 1.00 39.07 130 SER I CA 1
ATOM 744 C C . SER A 1 102 ? -23.899 45.790 29.061 1.00 38.61 130 SER I C 1
ATOM 745 O O . SER A 1 102 ? -24.519 46.305 29.997 1.00 33.18 130 SER I O 1
ATOM 748 N N . HIS A 1 112 ? -15.646 58.587 19.361 1.00 38.52 140 HIS I N 1
ATOM 749 C CA . HIS A 1 112 ? -14.318 58.137 18.949 1.00 28.34 140 HIS I CA 1
ATOM 750 C C . HIS A 1 112 ? -14.147 56.626 19.026 1.00 45.28 140 HIS I C 1
ATOM 751 O O . HIS A 1 112 ? -13.484 56.023 18.182 1.00 49.31 140 HIS I O 1
ATOM 758 N N . ILE A 1 113 ? -14.722 56.020 20.055 1.00 32.75 141 ILE I N 1
ATOM 759 C CA . ILE A 1 113 ? -14.739 54.572 20.141 1.00 26.72 141 ILE I CA 1
ATOM 760 C C . ILE A 1 113 ? -15.401 54.021 18.883 1.00 27.98 141 ILE I C 1
ATOM 761 O O . ILE A 1 113 ? -14.880 53.109 18.261 1.00 27.95 141 ILE I O 1
ATOM 766 N N . GLN A 1 114 ? -16.555 54.576 18.518 1.00 28.14 142 GLN I N 1
ATOM 767 C CA . GLN A 1 114 ? -17.286 54.117 17.337 1.00 23.84 142 GLN I CA 1
ATOM 768 C C . GLN A 1 114 ? -16.399 54.174 16.091 1.00 27.10 142 GLN I C 1
ATOM 769 O O . GLN A 1 114 ? -16.460 53.302 15.221 1.00 25.38 142 GLN I O 1
ATOM 775 N N . ARG A 1 115 ? -15.571 55.210 16.014 1.00 23.01 143 ARG I N 1
ATOM 776 C CA . ARG A 1 115 ? -14.706 55.412 14.865 1.00 19.59 143 ARG I CA 1
ATOM 777 C C . ARG A 1 115 ? -13.726 54.250 14.693 1.00 29.00 143 ARG I C 1
ATOM 778 O O . ARG A 1 115 ? -13.573 53.700 13.594 1.00 26.11 143 ARG I O 1
ATOM 786 N N . ASN A 1 116 ? -13.061 53.878 15.780 1.00 19.27 144 ASN I N 1
ATOM 787 C CA . ASN A 1 116 ? -12.067 52.799 15.719 1.00 20.13 144 ASN I CA 1
ATOM 788 C C . ASN A 1 116 ? -12.697 51.429 15.455 1.00 22.47 144 ASN I C 1
ATOM 789 O O . ASN A 1 116 ? -12.153 50.617 14.696 1.00 22.89 144 ASN I O 1
ATOM 794 N N . VAL A 1 117 ? -13.841 51.169 16.076 1.00 21.51 145 VAL I N 1
ATOM 795 C CA . VAL A 1 117 ? -14.545 49.913 15.834 1.00 20.61 145 VAL I CA 1
ATOM 796 C C . VAL A 1 117 ? -15.017 49.836 14.390 1.00 25.73 145 VAL I C 1
ATOM 797 O O . VAL A 1 117 ? -14.976 48.775 13.766 1.00 24.88 145 VAL I O 1
ATOM 801 N N . GLN A 1 118 ? -15.476 50.958 13.852 1.00 28.11 146 GLN I N 1
ATOM 802 C CA . GLN A 1 118 ? -16.001 50.940 12.492 1.00 25.67 146 GLN I CA 1
ATOM 803 C C . GLN A 1 118 ? -14.889 50.563 11.520 1.00 22.28 146 GLN I C 1
ATOM 804 O O . GLN A 1 118 ? -15.123 49.855 10.539 1.00 22.90 146 GLN I O 1
ATOM 810 N N . LYS A 1 119 ? -13.665 51.001 11.810 1.00 19.41 147 LYS I N 1
ATOM 811 C CA . LYS A 1 119 ? -12.550 50.697 10.915 1.00 24.24 147 LYS I CA 1
ATOM 812 C C . LYS A 1 119 ? -12.312 49.200 10.852 1.00 22.66 147 LYS I C 1
ATOM 813 O O . LYS A 1 119 ? -12.115 48.635 9.773 1.00 20.07 147 LYS I O 1
ATOM 819 N N . LEU A 1 120 ? -12.341 48.558 12.011 1.00 18.80 148 LEU I N 1
ATOM 820 C CA . LEU A 1 120 ? -12.208 47.103 12.072 1.00 24.99 148 LEU I CA 1
ATOM 821 C C . LEU A 1 120 ? -13.331 46.418 11.301 1.00 19.07 148 LEU I C 1
ATOM 822 O O . LEU A 1 120 ? -13.087 45.477 10.546 1.00 25.44 148 LEU I O 1
ATOM 827 N N . LYS A 1 121 ? -14.562 46.901 11.477 1.00 19.69 149 LYS I N 1
ATOM 828 C CA . LYS A 1 121 ? -15.689 46.354 10.724 1.00 27.78 149 LYS I CA 1
ATOM 829 C C . LYS A 1 121 ? -15.467 46.500 9.219 1.00 22.38 149 LYS I C 1
ATOM 830 O O . LYS A 1 121 ? -15.740 45.572 8.447 1.00 24.20 149 LYS I O 1
ATOM 836 N N . ASP A 1 122 ? -14.988 47.673 8.808 1.00 26.73 150 ASP I N 1
ATOM 837 C CA . ASP A 1 122 ? -14.756 47.970 7.392 1.00 26.18 150 ASP I CA 1
ATOM 838 C C . ASP A 1 122 ? -13.751 47.006 6.806 1.00 29.31 150 ASP I C 1
ATOM 839 O O . ASP A 1 122 ? -13.870 46.571 5.657 1.00 21.14 150 ASP I O 1
ATOM 844 N N . THR A 1 123 ? -12.732 46.709 7.599 1.00 19.15 151 THR I N 1
ATOM 845 C CA . THR A 1 123 ? -11.627 45.897 7.133 1.00 21.79 151 THR I CA 1
ATOM 846 C C . THR A 1 123 ? -12.098 44.457 6.976 1.00 24.81 151 THR I C 1
ATOM 8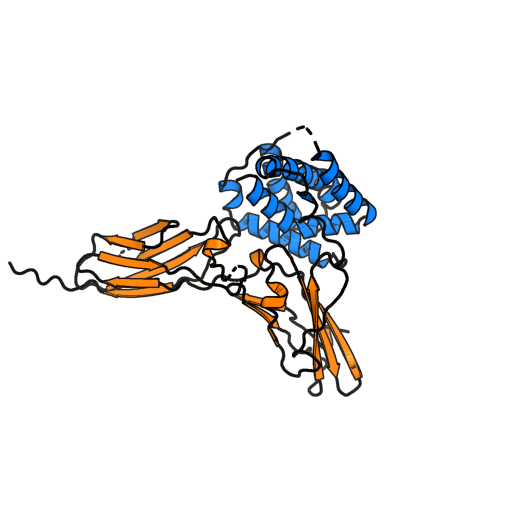47 O O . THR A 1 123 ? -11.801 43.808 5.984 1.00 23.75 151 THR I O 1
ATOM 851 N N . VAL A 1 124 ? -12.859 43.971 7.947 1.00 18.86 152 VAL I N 1
ATOM 852 C CA . VAL A 1 124 ? -13.404 42.622 7.865 1.00 20.41 152 VAL I CA 1
ATOM 853 C C . VAL A 1 124 ? -14.281 42.510 6.617 1.00 22.39 152 VAL I C 1
ATOM 854 O O . VAL A 1 124 ? -14.210 41.534 5.885 1.00 25.67 152 VAL I O 1
ATOM 858 N N . LYS A 1 125 ? -15.100 43.530 6.385 1.00 19.05 153 LYS I N 1
ATOM 859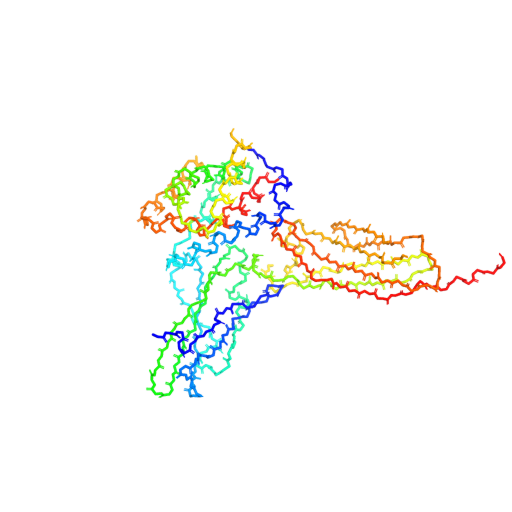 C CA . LYS A 1 125 ? -16.001 43.563 5.230 1.00 27.99 153 LYS I CA 1
ATOM 860 C C . LYS A 1 125 ? -15.219 43.578 3.916 1.00 23.93 153 LYS I C 1
ATOM 861 O O . LYS A 1 125 ? -15.535 42.836 2.985 1.00 26.41 153 LYS I O 1
ATOM 867 N N . LYS A 1 126 ? -14.204 44.440 3.838 1.00 23.14 154 LYS I N 1
ATOM 868 C CA . LYS A 1 126 ? -13.380 44.540 2.636 1.00 30.50 154 LYS I CA 1
ATOM 869 C C . LYS A 1 126 ? -12.746 43.197 2.282 1.00 37.21 154 LYS I C 1
ATOM 870 O O . LYS A 1 126 ? -12.626 42.855 1.107 1.00 26.11 154 LYS I O 1
ATOM 876 N N . LEU A 1 127 ? -12.346 42.435 3.297 1.00 20.74 155 LEU I N 1
ATOM 877 C CA . LEU A 1 127 ? -11.662 41.151 3.067 1.00 24.70 155 LEU I CA 1
ATOM 878 C C . LEU A 1 127 ? -12.628 40.032 2.670 1.00 27.94 155 LEU I C 1
ATOM 879 O O . LEU A 1 127 ? -12.204 38.970 2.220 1.00 36.46 155 LEU I O 1
ATOM 884 N N . GLY A 1 128 ? -13.922 40.269 2.841 1.00 27.48 156 GLY I N 1
ATOM 885 C CA . GLY A 1 128 ? -14.923 39.268 2.510 1.00 31.32 156 GLY I CA 1
ATOM 886 C C . GLY A 1 128 ? -15.000 38.170 3.549 1.00 25.18 156 GLY I C 1
ATOM 887 O O . GLY A 1 128 ? -14.658 38.387 4.715 1.00 24.73 156 GLY I O 1
ATOM 888 N N . GLU A 1 129 ? -15.454 36.986 3.145 1.00 22.29 157 GLU I N 1
ATOM 889 C CA . GLU A 1 129 ? -15.562 35.885 4.093 1.00 22.53 157 GLU I CA 1
ATOM 890 C C . GLU A 1 129 ? -14.219 35.586 4.754 1.00 27.76 157 GLU I C 1
ATOM 891 O O . GLU A 1 129 ? -14.167 35.215 5.929 1.00 25.72 157 GLU I O 1
ATOM 897 N N . SER A 1 130 ? -13.135 35.769 4.006 1.00 21.79 158 SER I N 1
ATOM 898 C CA . SER A 1 130 ? -11.788 35.583 4.543 1.00 25.78 158 SER I CA 1
ATOM 899 C C . SER A 1 130 ? -11.494 36.549 5.703 1.00 28.76 158 SER I C 1
ATOM 900 O O . SER A 1 130 ? -10.643 36.277 6.546 1.00 22.86 158 SER I O 1
ATOM 903 N N . GLY A 1 131 ? -12.206 37.671 5.743 1.00 18.55 159 GLY I N 1
ATOM 904 C CA . GLY A 1 131 ? -12.075 38.618 6.834 1.00 18.67 159 GLY I CA 1
ATOM 905 C C . GLY A 1 131 ? -12.701 38.103 8.116 1.00 27.12 159 GLY I C 1
ATOM 906 O O . GLY A 1 131 ? -12.193 38.360 9.216 1.00 20.54 159 GLY I O 1
ATOM 907 N N . GLU A 1 132 ? -13.820 37.395 7.973 1.00 21.53 160 GLU I N 1
ATOM 908 C CA . GLU A 1 132 ? -14.480 36.738 9.103 1.00 19.36 160 GLU I CA 1
ATOM 909 C C . GLU A 1 132 ? -13.593 35.615 9.644 1.00 24.02 160 GLU I C 1
ATOM 910 O O . GLU A 1 132 ? -13.413 35.470 10.858 1.00 17.84 160 GLU I O 1
ATOM 916 N N . ILE A 1 133 ? -13.032 34.821 8.742 1.00 23.41 161 ILE I N 1
ATOM 917 C CA . ILE A 1 133 ? -12.049 33.822 9.162 1.00 24.47 161 ILE I CA 1
ATOM 918 C C . ILE A 1 133 ? -10.865 34.494 9.858 1.00 23.48 161 ILE I C 1
ATOM 919 O O . ILE A 1 133 ? -10.424 34.031 10.909 1.00 21.05 161 ILE I O 1
ATOM 924 N N . LYS A 1 134 ? -10.362 35.589 9.291 1.00 25.29 162 LYS I N 1
ATOM 925 C CA . LYS A 1 134 ? -9.248 36.317 9.917 1.00 25.28 162 LYS I CA 1
ATOM 926 C C . LYS A 1 134 ? -9.573 36.719 11.357 1.00 21.14 162 LYS I C 1
ATOM 927 O O . LYS A 1 134 ? -8.755 36.560 12.261 1.00 21.82 162 LYS I O 1
ATOM 933 N N . ALA A 1 135 ? -10.777 37.233 11.567 1.00 21.72 163 ALA I N 1
ATOM 934 C CA . ALA A 1 135 ? -11.181 37.686 12.895 1.00 18.99 163 ALA I CA 1
ATOM 935 C C . ALA A 1 135 ? -11.201 36.528 13.891 1.00 20.04 163 ALA I C 1
ATOM 936 O O . ALA A 1 135 ? -10.775 36.677 15.043 1.00 22.95 163 ALA I O 1
ATOM 938 N N . ILE A 1 136 ? -11.681 35.366 13.452 1.00 17.50 164 ILE I N 1
ATOM 939 C CA . ILE A 1 136 ? -11.697 34.210 14.331 1.00 19.76 164 ILE I CA 1
ATOM 940 C C . ILE A 1 136 ? -10.266 33.790 14.631 1.00 21.56 164 ILE I C 1
ATOM 941 O O . ILE A 1 136 ? -9.957 33.370 15.741 1.00 16.78 164 ILE I O 1
ATOM 946 N N . GLY A 1 137 ? -9.391 33.912 13.641 1.00 15.37 165 GLY I N 1
ATOM 947 C CA . GLY A 1 137 ? -7.988 33.573 13.848 1.00 23.27 165 GLY I CA 1
ATOM 948 C C . GLY A 1 137 ? -7.286 34.523 14.808 1.00 21.47 165 GLY I C 1
ATOM 949 O O . GLY A 1 137 ? -6.196 34.231 15.309 1.00 21.98 165 GLY I O 1
ATOM 950 N N . GLU A 1 138 ? -7.904 35.676 15.051 1.00 19.30 166 GLU I N 1
ATOM 951 C CA . GLU A 1 138 ? -7.334 36.672 15.953 1.00 24.46 166 GLU I CA 1
ATOM 952 C C . GLU A 1 138 ? -8.029 36.702 17.301 1.00 18.44 166 GLU I C 1
ATOM 953 O O . GLU A 1 138 ? -7.911 37.683 18.047 1.00 19.04 166 GLU I O 1
ATOM 959 N N . LEU A 1 139 ? -8.764 35.644 17.617 1.00 14.74 167 LEU I N 1
ATOM 960 C CA . LEU A 1 139 ? -9.454 35.598 18.909 1.00 13.36 167 LEU I CA 1
ATOM 961 C C . LEU A 1 139 ? -8.477 35.583 20.073 1.00 18.94 167 LEU I C 1
ATOM 962 O O . LEU A 1 139 ? -8.836 35.972 21.182 1.00 17.97 167 LEU I O 1
ATOM 967 N N . ASP A 1 140 ? -7.262 35.087 19.839 1.00 20.64 168 ASP I N 1
ATOM 968 C CA . ASP A 1 140 ? -6.240 35.104 20.886 1.00 28.67 168 ASP I CA 1
ATOM 969 C C . ASP A 1 140 ? -5.916 36.548 21.254 1.00 27.58 168 ASP I C 1
ATOM 970 O O . ASP A 1 140 ? -5.749 36.901 22.428 1.00 22.18 168 ASP I O 1
ATOM 975 N N . LEU A 1 141 ? -5.836 37.377 20.224 1.00 16.56 169 LEU I N 1
ATOM 976 C CA . LEU A 1 141 ? -5.565 38.797 20.374 1.00 17.18 169 LEU I CA 1
ATOM 977 C C . LEU A 1 141 ? -6.767 39.521 20.975 1.00 28.08 169 LEU I C 1
ATOM 978 O O . LEU A 1 141 ? -6.602 40.404 21.810 1.00 19.32 169 LEU I O 1
ATOM 983 N N . LEU A 1 142 ? -7.974 39.154 20.545 1.00 24.48 170 LEU I N 1
ATOM 984 C CA . LEU A 1 142 ? -9.179 39.761 21.112 1.00 17.94 170 LEU I CA 1
ATOM 985 C C . LEU A 1 142 ? -9.269 39.381 22.587 1.00 22.63 170 LEU I C 1
ATOM 986 O O . LEU A 1 142 ? -9.544 40.212 23.445 1.00 21.42 170 LEU I O 1
ATOM 991 N N . PHE A 1 143 ? -9.016 38.111 22.877 1.00 22.44 171 PHE I N 1
ATOM 992 C CA . PHE A 1 143 ? -9.211 37.614 24.226 1.00 24.71 171 PHE I CA 1
ATOM 993 C C . PHE A 1 143 ? -8.204 38.279 25.172 1.00 19.40 171 PHE I C 1
ATOM 994 O O . PHE A 1 143 ? -8.567 38.766 26.240 1.00 23.07 171 PHE I O 1
ATOM 1002 N N . MET A 1 144 ? -6.943 38.343 24.765 1.00 17.06 172 MET I N 1
ATOM 1003 C CA . MET A 1 144 ? -5.923 38.910 25.647 1.00 20.55 172 MET I CA 1
ATOM 1004 C C . MET A 1 144 ? -6.024 40.432 25.770 1.00 27.01 172 MET I C 1
ATOM 1005 O O . MET A 1 144 ? -5.686 40.999 26.812 1.00 21.15 172 MET I O 1
ATOM 1010 N N . SER A 1 145 ? -6.519 41.101 24.730 1.00 14.78 173 SER I N 1
ATOM 1011 C CA . SER A 1 145 ? -6.797 42.539 24.844 1.00 13.35 173 SER I CA 1
ATOM 1012 C C . SER A 1 145 ? -7.946 42.780 25.815 1.00 26.89 173 SER I C 1
ATOM 1013 O O . SER A 1 145 ? -7.934 43.749 26.581 1.00 22.26 173 SER I O 1
ATOM 1016 N N . LEU A 1 146 ? -8.940 41.892 25.766 1.00 18.93 174 LEU I N 1
ATOM 1017 C CA . LEU A 1 146 ? -10.076 41.935 26.673 1.00 20.98 174 LEU I CA 1
ATOM 1018 C C . LEU A 1 146 ? -9.558 41.791 28.108 1.00 23.25 174 LEU I C 1
ATOM 1019 O O . LEU A 1 146 ? -9.936 42.542 28.998 1.00 27.30 174 LEU I O 1
ATOM 1024 N N . ARG A 1 147 ? -8.668 40.832 28.310 1.00 19.82 175 ARG I N 1
ATOM 1025 C CA . ARG A 1 147 ? -8.101 40.567 29.629 1.00 26.23 175 ARG I CA 1
ATOM 1026 C C . ARG A 1 147 ? -7.319 41.768 30.145 1.00 31.39 175 ARG I C 1
ATOM 1027 O O . ARG A 1 147 ? -7.500 42.185 31.287 1.00 30.24 175 ARG I O 1
ATOM 1035 N N . ASN A 1 148 ? -6.432 42.310 29.317 1.00 25.58 176 ASN I N 1
ATOM 1036 C CA . ASN A 1 148 ? -5.623 43.448 29.743 1.00 25.09 176 ASN I CA 1
ATOM 1037 C C . ASN A 1 148 ? -6.467 44.676 30.050 1.00 30.95 176 ASN I C 1
ATOM 1038 O O . ASN A 1 148 ? -6.180 45.417 30.988 1.00 28.11 176 ASN I O 1
ATOM 1043 N N . ALA A 1 149 ? -7.502 44.895 29.248 1.00 20.86 177 ALA I N 1
ATOM 1044 C CA . ALA A 1 149 ? -8.317 46.093 29.390 1.00 19.97 177 ALA I CA 1
ATOM 1045 C C . ALA A 1 149 ? -9.284 46.045 30.568 1.00 22.51 177 ALA I C 1
ATOM 1046 O O . ALA A 1 149 ? -9.580 47.084 31.159 1.00 27.44 177 ALA I O 1
ATOM 1048 N N . CYS A 1 150 ? -9.786 44.849 30.886 1.00 25.16 178 CYS I N 1
ATOM 1049 C CA . CYS A 1 150 ? -10.971 44.721 31.732 1.00 25.88 178 CYS I CA 1
ATOM 1050 C C . CYS A 1 150 ? -10.705 44.270 33.168 1.00 20.05 178 CYS I C 1
ATOM 1051 O O . CYS A 1 150 ? -11.548 44.453 34.032 1.00 28.04 178 CYS I O 1
ATOM 1054 N N . ILE A 1 151 ? -9.551 43.669 33.421 1.00 26.12 179 ILE I N 1
ATOM 1055 C CA . ILE A 1 151 ? -9.278 43.141 34.759 1.00 26.29 179 ILE I CA 1
ATOM 1056 C C . ILE A 1 151 ? -9.004 44.256 35.769 1.00 49.04 179 ILE I C 1
ATOM 1057 O O . ILE A 1 151 ? -8.394 45.270 35.434 1.00 53.87 179 ILE I O 1
ATOM 1063 N N . ASP B 2 3 ? 4.634 20.300 -4.135 1.00 46.52 20 ASP R N 1
ATOM 1064 C CA . ASP B 2 3 ? 4.906 19.158 -3.263 1.00 66.15 20 ASP R CA 1
ATOM 1065 C C . ASP B 2 3 ? 5.843 19.524 -2.104 1.00 50.99 20 ASP R C 1
ATOM 1066 O O . ASP B 2 3 ? 6.835 18.836 -1.869 1.00 57.86 20 ASP R O 1
ATOM 1071 N N . PRO B 2 4 ? 5.521 20.595 -1.361 1.00 48.10 21 PRO R N 1
ATOM 1072 C CA . PRO B 2 4 ? 6.481 21.166 -0.407 1.00 46.60 21 PRO R CA 1
ATOM 1073 C C . PRO B 2 4 ? 6.788 20.227 0.748 1.00 44.68 21 PRO R C 1
ATOM 1074 O O . PRO B 2 4 ? 7.916 20.202 1.245 1.00 27.16 21 PRO R O 1
ATOM 1078 N N . SER B 2 5 ? 5.774 19.477 1.170 1.00 37.93 22 SER R N 1
ATOM 1079 C CA . SER B 2 5 ? 5.863 18.607 2.332 1.00 40.61 22 SER R CA 1
ATOM 1080 C C . SER B 2 5 ? 6.823 17.461 2.061 1.00 42.63 22 SER R C 1
ATOM 1081 O O . SER B 2 5 ? 7.235 16.748 2.969 1.00 40.56 22 SER R O 1
ATOM 1084 N N . ASP B 2 6 ? 7.189 17.284 0.801 1.00 44.82 23 ASP R N 1
ATOM 1085 C CA . ASP B 2 6 ? 8.126 16.225 0.474 1.00 42.24 23 ASP R CA 1
ATOM 1086 C C . ASP B 2 6 ? 9.578 16.661 0.651 1.00 39.63 23 ASP R C 1
ATOM 1087 O O . ASP B 2 6 ? 10.468 15.822 0.792 1.00 33.29 23 ASP R O 1
ATOM 1092 N N . LEU B 2 7 ? 9.812 17.972 0.683 1.00 29.18 24 LEU R N 1
ATOM 1093 C CA . LEU B 2 7 ? 11.155 18.485 0.953 1.00 25.70 24 LEU R CA 1
ATOM 1094 C C . LEU B 2 7 ? 11.301 19.079 2.356 1.00 20.71 24 LEU R C 1
ATOM 1095 O O . LEU B 2 7 ? 12.405 19.121 2.904 1.00 20.62 24 LEU R O 1
ATOM 1100 N N . LEU B 2 8 ? 10.198 19.554 2.916 1.00 20.10 25 LEU R N 1
ATOM 1101 C CA . LEU B 2 8 ? 10.228 20.243 4.202 1.00 21.99 25 LEU R CA 1
ATOM 1102 C C . LEU B 2 8 ? 9.118 19.811 5.122 1.00 23.52 25 LEU R C 1
ATOM 1103 O O . LEU B 2 8 ? 7.981 19.624 4.686 1.00 24.84 25 LEU R O 1
ATOM 1108 N N . GLN B 2 9 ? 9.426 19.715 6.413 1.00 20.15 26 GLN R N 1
ATOM 1109 C CA . GLN B 2 9 ? 8.407 19.357 7.388 1.00 23.22 26 GLN R CA 1
ATOM 1110 C C . GLN B 2 9 ? 8.790 19.881 8.758 1.00 21.75 26 GLN R C 1
ATOM 1111 O O . GLN B 2 9 ? 9.944 20.245 8.982 1.00 22.85 26 GLN R O 1
ATOM 1117 N N . HIS B 2 10 ? 7.810 19.930 9.657 1.00 20.73 27 HIS R N 1
ATOM 1118 C CA . HIS B 2 10 ? 8.003 20.446 11.013 1.00 21.23 27 HIS R CA 1
ATOM 1119 C C . HIS B 2 10 ? 8.729 21.783 11.049 1.00 21.84 27 HIS R C 1
ATOM 1120 O O . HIS B 2 10 ? 9.670 21.963 11.825 1.00 23.67 27 HIS R O 1
ATOM 1127 N N . VAL B 2 11 ? 8.292 22.712 10.205 1.00 21.71 28 VAL R N 1
ATOM 1128 C CA . VAL B 2 11 ? 8.844 24.067 10.197 1.00 20.97 28 VAL R CA 1
ATOM 1129 C C . VAL B 2 11 ? 8.144 24.859 11.299 1.00 17.68 28 VAL R C 1
ATOM 1130 O O . VAL B 2 11 ? 6.950 25.131 11.227 1.00 19.35 28 VAL R O 1
ATOM 1134 N N . LYS B 2 12 ? 8.881 25.191 12.340 1.00 21.53 29 LYS R N 1
ATOM 1135 C CA . LYS B 2 12 ? 8.254 25.715 13.540 1.00 22.42 29 LYS R CA 1
ATOM 1136 C C . LYS B 2 12 ? 9.279 26.422 14.407 1.00 22.82 29 LYS R C 1
ATOM 1137 O O . LYS B 2 12 ? 10.455 26.069 14.413 1.00 20.73 29 LYS R O 1
ATOM 1143 N N . PHE B 2 13 ? 8.818 27.440 15.117 1.00 18.48 30 PHE R N 1
ATOM 1144 C CA . PHE B 2 13 ? 9.621 28.123 16.115 1.00 22.08 30 PHE R CA 1
ATOM 1145 C C . PHE B 2 13 ? 9.666 27.291 17.378 1.00 19.68 30 PHE R C 1
ATOM 1146 O O . PHE B 2 13 ? 8.635 26.824 17.850 1.00 19.38 30 PHE R O 1
ATOM 1154 N N . GLN B 2 14 ? 10.859 27.098 17.921 1.00 19.35 31 GLN R N 1
ATOM 1155 C CA . GLN B 2 14 ? 10.986 26.606 19.279 1.00 20.17 31 GLN R CA 1
ATOM 1156 C C . GLN B 2 14 ? 11.337 27.814 20.114 1.00 24.39 31 GLN R C 1
ATOM 1157 O O . GLN B 2 14 ? 12.298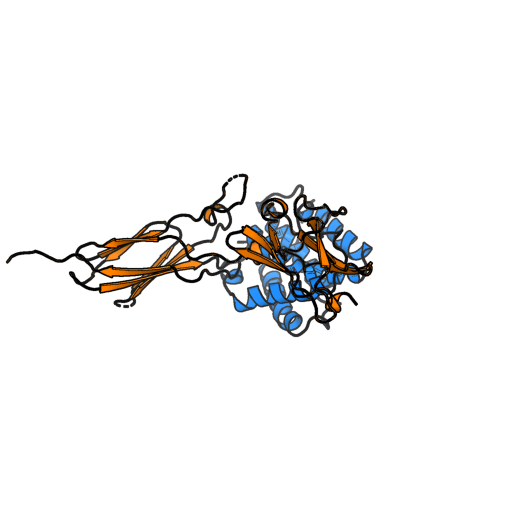 28.517 19.808 1.00 26.55 31 GLN R O 1
ATOM 1163 N N . SER B 2 15 ? 10.576 28.045 21.177 1.00 19.86 32 SER R N 1
ATOM 1164 C CA . SER B 2 15 ? 10.669 29.297 21.920 1.00 14.18 32 SER R CA 1
ATOM 1165 C C . SER B 2 15 ? 10.699 29.017 23.425 1.00 17.21 32 SER R C 1
ATOM 1166 O O . SER B 2 15 ? 9.794 28.375 23.946 1.00 20.86 32 SER R O 1
ATOM 1169 N N . SER B 2 16 ? 11.753 29.475 24.103 1.00 22.95 33 SER R N 1
ATOM 1170 C CA . SER B 2 16 ? 11.867 29.351 25.562 1.00 22.41 33 SER R CA 1
ATOM 1171 C C . SER B 2 16 ? 12.362 30.644 26.181 1.00 25.49 33 SER R C 1
ATOM 1172 O O . SER B 2 16 ? 13.408 31.162 25.783 1.00 22.63 33 SER R O 1
ATOM 1175 N N . ASN B 2 17 ? 11.627 31.155 27.168 1.00 21.96 34 ASN R N 1
ATOM 1176 C CA . ASN B 2 17 ? 11.961 32.451 27.758 1.00 22.29 34 ASN R CA 1
ATOM 1177 C C . ASN B 2 17 ? 12.304 33.480 26.685 1.00 31.58 34 ASN R C 1
ATOM 1178 O O . ASN B 2 17 ? 13.228 34.283 26.839 1.00 21.19 34 ASN R O 1
ATOM 1183 N N . PHE B 2 18 ? 11.546 33.435 25.594 1.00 25.29 35 PHE R N 1
ATOM 1184 C CA . PHE B 2 18 ? 11.623 34.429 24.527 1.00 26.94 35 PHE R CA 1
ATOM 1185 C C . PHE B 2 18 ? 12.874 34.337 23.642 1.00 23.01 35 PHE R C 1
ATOM 1186 O O . PHE B 2 18 ? 13.129 35.243 22.844 1.00 23.87 35 PHE R O 1
ATOM 1194 N N . GLU B 2 19 ? 13.650 33.261 23.789 1.00 19.44 36 GLU R N 1
ATOM 1195 C CA . GLU B 2 19 ? 14.701 32.952 22.825 1.00 20.43 36 GLU R CA 1
ATOM 1196 C C . GLU B 2 19 ? 14.017 32.119 21.751 1.00 22.02 36 GLU R C 1
ATOM 1197 O O . GLU B 2 19 ? 13.549 31.021 22.039 1.00 17.44 36 GLU R O 1
ATOM 1203 N N . ASN B 2 20 ? 13.947 32.641 20.528 1.00 21.39 37 ASN R N 1
ATOM 1204 C CA . ASN B 2 20 ? 13.070 32.066 19.507 1.00 22.09 37 ASN R CA 1
ATOM 1205 C C . ASN B 2 20 ? 13.851 31.545 18.319 1.00 20.15 37 ASN R C 1
ATOM 1206 O O . ASN B 2 20 ? 14.380 32.316 17.531 1.00 19.70 37 ASN R O 1
ATOM 1211 N N . ILE B 2 21 ? 13.914 30.228 18.197 1.00 16.94 38 ILE R N 1
ATOM 1212 C CA . ILE B 2 21 ? 14.756 29.602 17.189 1.00 22.33 38 ILE R CA 1
ATOM 1213 C C . ILE B 2 21 ? 13.889 28.912 16.150 1.00 22.66 38 ILE R C 1
ATOM 1214 O O . ILE B 2 21 ? 13.100 28.023 16.483 1.00 26.02 38 ILE R O 1
ATOM 1219 N N . LEU B 2 22 ? 14.021 29.332 14.897 1.00 20.15 39 LEU R N 1
ATOM 1220 C CA . LEU B 2 22 ? 13.308 28.662 13.818 1.00 17.39 39 LEU R CA 1
ATOM 1221 C C . LEU B 2 22 ? 13.963 27.307 13.565 1.00 19.24 39 LEU R C 1
ATOM 1222 O O . LEU B 2 22 ? 15.182 27.222 13.438 1.00 23.40 39 LEU R O 1
ATOM 1227 N N . THR B 2 23 ? 13.161 26.247 13.493 1.00 22.09 40 THR R N 1
ATOM 1228 C CA . THR B 2 23 ? 13.694 24.912 13.222 1.00 23.13 40 THR R CA 1
ATOM 1229 C C . THR B 2 23 ? 12.859 24.184 12.168 1.00 21.37 40 THR R C 1
ATOM 1230 O O . THR B 2 23 ? 11.666 24.452 12.028 1.00 21.95 40 THR R O 1
ATOM 1234 N N . TRP B 2 24 ? 13.490 23.266 11.441 1.00 20.29 41 TRP R N 1
ATOM 1235 C CA . TRP B 2 24 ? 12.803 22.460 10.428 1.00 22.15 41 TRP R CA 1
ATOM 1236 C C . TRP B 2 24 ? 13.511 21.119 10.206 1.00 23.97 41 TRP R C 1
ATOM 1237 O O . TRP B 2 24 ? 14.634 20.900 10.680 1.00 22.18 41 TRP R O 1
ATOM 1248 N N . ASP B 2 25 ? 12.852 20.217 9.485 1.00 20.19 42 ASP R N 1
ATOM 1249 C CA . ASP B 2 25 ? 13.509 18.989 9.064 1.00 20.81 42 ASP R CA 1
ATOM 1250 C C . ASP B 2 25 ? 13.273 18.768 7.575 1.00 23.35 42 ASP R C 1
ATOM 1251 O O . ASP B 2 25 ? 12.389 19.387 6.979 1.00 19.09 42 ASP R O 1
ATOM 1256 N N . SER B 2 26 ? 14.063 17.884 6.982 1.00 21.87 43 SER R N 1
ATOM 1257 C CA . SER B 2 26 ? 13.877 17.499 5.583 1.00 23.89 43 SER R CA 1
ATOM 1258 C C . SER B 2 26 ? 12.731 16.500 5.444 1.00 25.89 43 SER R C 1
ATOM 1259 O O . SER B 2 26 ? 12.469 15.700 6.345 1.00 28.24 43 SER R O 1
ATOM 1262 N N . GLY B 2 27 ? 12.047 16.547 4.309 1.00 33.45 44 GLY R N 1
ATOM 1263 C CA . GLY B 2 27 ? 10.956 15.626 4.055 1.00 32.16 44 GLY R CA 1
ATOM 1264 C C . GLY B 2 27 ? 11.462 14.299 3.524 1.00 34.33 44 GLY R C 1
ATOM 1265 O O . GLY B 2 27 ? 12.665 14.112 3.362 1.00 36.90 44 GLY R O 1
ATOM 1266 N N . PRO B 2 28 ? 10.533 13.374 3.243 1.00 32.88 45 PRO R N 1
ATOM 1267 C CA . PRO B 2 28 ? 10.790 12.031 2.710 1.00 35.27 45 PRO R CA 1
ATOM 1268 C C . PRO B 2 28 ? 11.429 12.017 1.312 1.00 47.84 45 PRO R C 1
ATOM 1269 O O . PRO B 2 28 ? 12.246 11.138 1.039 1.00 69.54 45 PRO R O 1
ATOM 1273 N N . GLU B 2 29 ? 11.077 12.973 0.452 1.00 48.68 46 GLU R N 1
ATOM 1274 C CA . GLU B 2 29 ? 11.464 12.921 -0.970 1.00 59.40 46 GLU R CA 1
ATOM 1275 C C . GLU B 2 29 ? 12.920 13.258 -1.307 1.00 47.05 46 GLU R C 1
ATOM 1276 O O . GLU B 2 29 ? 13.317 13.197 -2.470 1.00 86.35 46 GLU R O 1
ATOM 1282 N N . GLY B 2 30 ? 13.712 13.598 -0.301 1.00 62.15 47 GLY R N 1
ATOM 1283 C CA . GLY B 2 30 ? 15.125 13.858 -0.511 1.00 63.13 47 GLY R CA 1
ATOM 1284 C C . GLY B 2 30 ? 15.540 14.971 0.415 1.00 49.94 47 GLY R C 1
ATOM 1285 O O . GLY B 2 30 ? 14.704 15.448 1.176 1.00 57.87 47 GLY R O 1
ATOM 1286 N N . THR B 2 31 ? 16.804 15.392 0.388 1.00 54.74 48 THR R N 1
ATOM 1287 C CA . THR B 2 31 ? 17.871 14.812 -0.423 1.00 45.72 48 THR R CA 1
ATOM 1288 C C . THR B 2 31 ? 19.171 15.449 0.076 1.00 36.02 48 THR R C 1
ATOM 1289 O O . THR B 2 31 ? 19.191 16.630 0.404 1.00 49.12 48 THR R O 1
ATOM 1293 N N . PRO B 2 32 ? 20.258 14.664 0.159 1.00 46.62 49 PRO R N 1
ATOM 1294 C CA . PRO B 2 32 ? 21.475 15.090 0.868 1.00 47.76 49 PRO R CA 1
ATOM 1295 C C . PRO B 2 32 ? 22.133 16.339 0.288 1.00 46.38 49 PRO R C 1
ATOM 1296 O O . PRO B 2 32 ? 22.989 16.947 0.934 1.00 47.45 49 PRO R O 1
ATOM 1300 N N . ASP B 2 33 ? 21.725 16.723 -0.915 1.00 40.33 50 ASP R N 1
ATOM 1301 C CA . ASP B 2 33 ? 22.336 17.838 -1.616 1.00 46.71 50 ASP R CA 1
ATOM 1302 C C . ASP B 2 33 ? 21.502 19.118 -1.482 1.00 46.00 50 ASP R C 1
ATOM 1303 O O . ASP B 2 33 ? 21.297 19.824 -2.466 1.00 38.26 50 ASP R O 1
ATOM 1308 N N . THR B 2 34 ? 21.035 19.423 -0.272 1.00 29.00 51 THR R N 1
ATOM 1309 C CA . THR B 2 34 ? 20.034 20.488 -0.090 1.00 26.26 51 THR R CA 1
ATOM 1310 C C . THR B 2 34 ? 20.487 21.640 0.806 1.00 29.19 51 THR R C 1
ATOM 1311 O O . THR B 2 34 ? 21.132 21.428 1.834 1.00 28.66 51 THR R O 1
ATOM 1315 N N . VAL B 2 35 ? 20.144 22.864 0.411 1.00 21.96 52 VAL R N 1
ATOM 1316 C CA . VAL B 2 35 ? 20.451 24.042 1.220 1.00 25.70 52 VAL R CA 1
ATOM 1317 C C . VAL B 2 35 ? 19.179 24.837 1.507 1.00 23.62 52 VAL R C 1
ATOM 1318 O O . VAL B 2 35 ? 18.214 24.768 0.742 1.00 25.14 52 VAL R O 1
ATOM 1322 N N . TYR B 2 36 ? 19.181 25.587 2.607 1.00 22.82 53 TYR R N 1
ATOM 1323 C CA . TYR B 2 36 ? 17.981 26.279 3.076 1.00 27.93 53 TYR R CA 1
ATOM 1324 C C . TYR B 2 36 ? 18.199 27.781 3.198 1.00 23.87 53 TYR R C 1
ATOM 1325 O O . TYR B 2 36 ? 19.282 28.228 3.567 1.00 24.15 53 TYR R O 1
ATOM 1334 N N . SER B 2 37 ? 17.166 28.561 2.898 1.00 20.69 54 SER R N 1
ATOM 1335 C CA . SER B 2 37 ? 17.248 30.010 3.058 1.00 22.84 54 SER R CA 1
ATOM 1336 C C . SER B 2 37 ? 16.041 30.554 3.815 1.00 21.95 54 SER R C 1
ATOM 1337 O O . SER B 2 37 ? 14.895 30.252 3.487 1.00 20.61 54 SER R O 1
ATOM 1340 N N . ILE B 2 38 ? 16.314 31.367 4.828 1.00 22.14 55 ILE R N 1
ATOM 1341 C CA . ILE B 2 38 ? 15.288 31.777 5.777 1.00 18.96 55 ILE R CA 1
ATOM 1342 C C . ILE B 2 38 ? 14.914 33.241 5.605 1.00 14.77 55 ILE R C 1
ATOM 1343 O O . ILE B 2 38 ? 15.772 34.098 5.432 1.00 15.64 55 ILE R O 1
ATOM 1348 N N . GLU B 2 39 ? 13.615 33.516 5.655 1.00 16.46 56 GLU R N 1
ATOM 1349 C CA . GLU B 2 39 ? 13.108 34.876 5.647 1.00 17.56 56 GLU R CA 1
ATOM 1350 C C . GLU B 2 39 ? 12.065 35.029 6.746 1.00 18.45 56 GLU R C 1
ATOM 1351 O O . GLU B 2 39 ? 11.476 34.047 7.183 1.00 21.66 56 GLU R O 1
ATOM 1357 N N . TYR B 2 40 ? 11.813 36.260 7.176 1.00 18.52 57 TYR R N 1
ATOM 1358 C CA . TYR B 2 40 ? 10.788 36.471 8.194 1.00 18.33 57 TYR R CA 1
ATOM 1359 C C . TYR B 2 40 ? 10.014 37.741 7.902 1.00 18.86 57 TYR R C 1
ATOM 1360 O O . TYR B 2 40 ? 10.471 38.623 7.160 1.00 20.24 57 TYR R O 1
ATOM 1369 N N . LYS B 2 41 ? 8.834 37.835 8.498 1.00 18.34 58 LYS R N 1
ATOM 1370 C CA . LYS B 2 41 ? 8.042 39.041 8.391 1.00 19.72 58 LYS R CA 1
ATOM 1371 C C . LYS B 2 41 ? 7.149 39.209 9.605 1.00 22.99 58 LYS R C 1
ATOM 1372 O O . LYS B 2 41 ? 6.873 38.260 10.334 1.00 19.82 58 LYS R O 1
ATOM 1378 N N . THR B 2 42 ? 6.700 40.442 9.795 1.00 20.02 59 THR R N 1
ATOM 1379 C CA . THR B 2 42 ? 5.769 40.781 10.844 1.00 18.59 59 THR R CA 1
ATOM 1380 C C . THR B 2 42 ? 4.346 40.643 10.317 1.00 23.95 59 THR R C 1
ATOM 1381 O O . THR B 2 42 ? 4.036 41.141 9.236 1.00 24.87 59 THR R O 1
ATOM 1385 N N . TYR B 2 43 ? 3.500 39.955 11.075 1.00 19.03 60 TYR R N 1
ATOM 1386 C CA . TYR B 2 43 ? 2.083 39.836 10.739 1.00 18.29 60 TYR R CA 1
ATOM 1387 C C . TYR B 2 43 ? 1.477 41.227 10.671 1.00 20.41 60 TYR R C 1
ATOM 1388 O O . TYR B 2 43 ? 1.578 42.001 11.623 1.00 19.88 60 TYR R O 1
ATOM 1397 N N . GLY B 2 44 ? 0.850 41.542 9.542 1.00 20.07 61 GLY R N 1
ATOM 1398 C CA . GLY B 2 44 ? 0.260 42.860 9.346 1.00 25.86 61 GLY R CA 1
ATOM 1399 C C . GLY B 2 44 ? 1.108 43.805 8.513 1.00 23.28 61 GLY R C 1
ATOM 1400 O O . GLY B 2 44 ? 0.667 44.916 8.190 1.00 23.35 61 GLY R O 1
ATOM 1401 N N . GLU B 2 45 ? 2.334 43.375 8.191 1.00 21.28 62 GLU R N 1
ATOM 1402 C CA . GLU B 2 45 ? 3.211 44.091 7.263 1.00 20.69 62 GLU R CA 1
ATOM 1403 C C . GLU B 2 45 ? 3.349 43.306 5.959 1.00 22.20 62 GLU R C 1
ATOM 1404 O O . GLU B 2 45 ? 2.970 42.140 5.895 1.00 29.10 62 GLU R O 1
ATOM 1410 N N . ARG B 2 46 ? 3.888 43.935 4.918 1.00 28.38 63 ARG R N 1
ATOM 1411 C CA . ARG B 2 46 ? 3.912 43.307 3.591 1.00 30.39 63 ARG R CA 1
ATOM 1412 C C . ARG B 2 46 ? 5.221 42.599 3.204 1.00 27.19 63 ARG R C 1
ATOM 1413 O O . ARG B 2 46 ? 5.191 41.577 2.526 1.00 33.37 63 ARG R O 1
ATOM 1421 N N . ASP B 2 47 ? 6.362 43.132 3.631 1.00 24.16 64 ASP R N 1
ATOM 1422 C CA . ASP B 2 47 ? 7.648 42.687 3.084 1.00 19.86 64 ASP R CA 1
ATOM 1423 C C . ASP B 2 47 ? 8.335 41.588 3.889 1.00 32.59 64 ASP R C 1
ATOM 1424 O O . ASP B 2 47 ? 8.476 41.682 5.109 1.00 31.19 64 ASP R O 1
ATOM 1429 N N . TRP B 2 48 ? 8.787 40.555 3.189 1.00 19.20 65 TRP R N 1
ATOM 1430 C CA . TRP B 2 48 ? 9.602 39.514 3.811 1.00 20.08 65 TRP R CA 1
ATOM 1431 C C . TRP B 2 48 ? 11.046 39.986 3.885 1.00 21.72 65 TRP R C 1
ATOM 1432 O O . TRP B 2 48 ? 11.502 40.722 3.016 1.00 29.73 65 TRP R O 1
ATOM 1443 N N . VAL B 2 49 ? 11.760 39.580 4.928 1.00 23.13 66 VAL R N 1
ATOM 1444 C CA . VAL B 2 49 ? 13.156 39.985 5.098 1.00 24.83 66 VAL R CA 1
ATOM 1445 C C . VAL B 2 49 ? 14.086 38.772 5.177 1.00 24.90 66 VAL R C 1
ATOM 1446 O O . VAL B 2 49 ? 13.832 37.840 5.934 1.00 25.24 66 VAL R O 1
ATOM 1450 N N . ALA B 2 50 ? 15.157 38.777 4.388 1.00 19.25 67 ALA R N 1
ATOM 1451 C CA . ALA B 2 50 ? 16.134 37.688 4.446 1.00 19.52 67 ALA R CA 1
ATOM 1452 C C . ALA B 2 50 ? 16.947 37.789 5.719 1.00 26.24 67 ALA R C 1
ATOM 1453 O O . ALA B 2 50 ? 17.392 38.872 6.089 1.00 24.00 67 ALA R O 1
ATOM 1455 N N . LYS B 2 51 ? 17.133 36.659 6.393 1.00 21.18 68 LYS R N 1
ATOM 1456 C CA . LYS B 2 51 ? 17.985 36.620 7.571 1.00 20.67 68 LYS R CA 1
ATOM 1457 C C . LYS B 2 51 ? 19.452 36.391 7.174 1.00 23.77 68 LYS R C 1
ATOM 1458 O O . LYS B 2 51 ? 19.838 35.320 6.696 1.00 20.37 68 LYS R O 1
ATOM 1464 N N . LYS B 2 52 ? 20.269 37.415 7.363 1.00 21.77 69 LYS R N 1
ATOM 1465 C CA . LYS B 2 52 ? 21.692 37.298 7.091 1.00 20.77 69 LYS R CA 1
ATOM 1466 C C . LYS B 2 52 ? 22.304 36.237 8.002 1.00 31.32 69 LYS R C 1
ATOM 1467 O O . LYS B 2 52 ? 22.072 36.238 9.214 1.00 30.72 69 LYS R O 1
ATOM 1473 N N . GLY B 2 53 ? 23.062 35.317 7.417 1.00 20.72 70 GLY R N 1
ATOM 1474 C CA . GLY B 2 53 ? 23.609 34.201 8.172 1.00 23.68 70 GLY R CA 1
ATOM 1475 C C . GLY B 2 53 ? 22.777 32.928 8.055 1.00 25.00 70 GLY R C 1
ATOM 1476 O O . GLY B 2 53 ? 23.221 31.851 8.431 1.00 27.58 70 GLY R O 1
ATOM 1477 N N . CYS B 2 54 ? 21.563 33.043 7.530 1.00 19.07 71 CYS R N 1
ATOM 1478 C CA . CYS B 2 54 ? 20.746 31.853 7.304 1.00 14.80 71 CYS R CA 1
ATOM 1479 C C . CYS B 2 54 ? 20.335 31.783 5.830 1.00 19.28 71 CYS R C 1
ATOM 1480 O O . CYS B 2 54 ? 19.163 31.530 5.510 1.00 21.81 71 CYS R O 1
ATOM 1483 N N . GLN B 2 55 ? 21.302 32.034 4.949 1.00 20.19 72 GLN R N 1
ATOM 1484 C CA . GLN B 2 55 ? 21.095 31.939 3.495 1.00 20.94 72 GLN R CA 1
ATOM 1485 C C . GLN B 2 55 ? 21.903 30.785 2.902 1.00 24.35 72 GLN R C 1
ATOM 1486 O O . GLN B 2 55 ? 23.134 30.735 3.047 1.00 25.41 72 GLN R O 1
ATOM 1492 N N . ARG B 2 56 ? 21.205 29.859 2.244 1.00 22.32 73 ARG R N 1
ATOM 1493 C CA . ARG B 2 56 ? 21.814 28.667 1.649 1.00 23.33 73 ARG R CA 1
ATOM 1494 C C . ARG B 2 56 ? 22.676 27.889 2.643 1.00 28.93 73 ARG R C 1
ATOM 1495 O O . ARG B 2 56 ? 23.819 27.513 2.348 1.00 25.67 73 ARG R O 1
ATOM 1503 N N . ILE B 2 57 ? 22.105 27.661 3.824 1.00 23.14 74 ILE R N 1
ATOM 1504 C CA . ILE B 2 57 ? 22.742 26.888 4.880 1.00 26.81 74 ILE R CA 1
ATOM 1505 C C . ILE B 2 57 ? 22.334 25.421 4.789 1.00 26.37 74 ILE R C 1
ATOM 1506 O O . ILE B 2 57 ? 21.292 25.082 4.234 1.00 22.53 74 ILE R O 1
ATOM 1511 N N . THR B 2 58 ? 23.161 24.543 5.338 1.00 20.73 75 THR R N 1
ATOM 1512 C CA . THR B 2 58 ? 22.791 23.136 5.427 1.00 19.60 75 THR R CA 1
ATOM 1513 C C . THR B 2 58 ? 22.304 22.795 6.832 1.00 18.71 75 THR R C 1
ATOM 1514 O O . THR B 2 58 ? 21.720 21.736 7.052 1.00 27.84 75 THR R O 1
ATOM 1518 N N . ARG B 2 59 ? 22.535 23.690 7.787 1.00 20.64 76 ARG R N 1
ATOM 1519 C CA . ARG B 2 59 ? 22.035 23.448 9.138 1.00 24.19 76 ARG R CA 1
ATOM 1520 C C . ARG B 2 59 ? 20.521 23.690 9.180 1.00 22.95 76 ARG R C 1
ATOM 1521 O O . ARG B 2 59 ? 19.991 24.537 8.445 1.00 26.80 76 ARG R O 1
ATOM 1529 N N . LYS B 2 60 ? 19.827 22.966 10.048 1.00 21.40 77 LYS R N 1
ATOM 1530 C CA . LYS B 2 60 ? 18.364 23.012 10.056 1.00 25.45 77 LYS R CA 1
ATOM 1531 C C . LYS B 2 60 ? 17.761 23.900 11.147 1.00 20.56 77 LYS R C 1
ATOM 1532 O O . LYS B 2 60 ? 16.650 23.667 11.623 1.00 23.62 77 LYS R O 1
ATOM 1538 N N . SER B 2 61 ? 18.487 24.938 11.540 1.00 19.88 78 SER R N 1
ATOM 1539 C CA . SER B 2 61 ? 17.896 25.930 12.421 1.00 22.88 78 SER R CA 1
ATOM 1540 C C . SER B 2 61 ? 18.478 27.302 12.178 1.00 20.75 78 SER R C 1
ATOM 1541 O O . SER B 2 61 ? 19.527 27.448 11.547 1.00 22.05 78 SER R O 1
ATOM 1544 N N . CYS B 2 62 ? 17.769 28.302 12.680 1.00 19.93 79 CYS R N 1
ATOM 1545 C CA . CYS B 2 62 ? 18.130 29.694 12.485 1.00 20.92 79 CYS R CA 1
ATOM 1546 C C . CYS B 2 62 ? 17.576 30.493 13.647 1.00 22.53 79 CYS R C 1
ATOM 1547 O O . CYS B 2 62 ? 16.355 30.555 13.848 1.00 22.48 79 CYS R O 1
ATOM 1550 N N . ASN B 2 63 ? 18.469 31.099 14.417 1.00 26.55 80 ASN R N 1
ATOM 1551 C CA . ASN B 2 63 ? 18.062 31.877 15.580 1.00 22.48 80 ASN R CA 1
ATOM 1552 C C . ASN B 2 63 ? 17.454 33.224 15.172 1.00 13.57 80 ASN R C 1
ATOM 1553 O O . ASN B 2 63 ? 18.143 34.078 14.639 1.00 20.99 80 ASN R O 1
ATOM 1558 N N . LEU B 2 64 ? 16.162 33.414 15.427 1.00 15.85 81 LEU R N 1
ATOM 1559 C CA . LEU B 2 64 ? 15.481 34.670 15.073 1.00 14.07 81 LEU R CA 1
ATOM 1560 C C . LEU B 2 64 ? 15.009 35.465 16.307 1.00 16.40 81 LEU R C 1
ATOM 1561 O O . LEU B 2 64 ? 14.055 36.249 16.232 1.00 20.65 81 LEU R O 1
ATOM 1566 N N . THR B 2 65 ? 15.708 35.298 17.427 1.00 20.76 82 THR R N 1
ATOM 1567 C CA . THR B 2 65 ? 15.281 35.907 18.693 1.00 19.69 82 THR R CA 1
ATOM 1568 C C . THR B 2 65 ? 15.022 37.410 18.594 1.00 16.07 82 THR R C 1
ATOM 1569 O O . THR B 2 65 ? 13.920 37.892 18.878 1.00 22.89 82 THR R O 1
ATOM 1573 N N . VAL B 2 66 ? 16.032 38.159 18.178 1.00 20.11 83 VAL R N 1
ATOM 1574 C CA . VAL B 2 66 ? 15.885 39.608 18.090 1.00 19.75 83 VAL R CA 1
ATOM 1575 C C . VAL B 2 66 ? 14.904 40.021 16.988 1.00 19.92 83 VAL R C 1
ATOM 1576 O O . VAL B 2 66 ? 14.166 41.000 17.138 1.00 23.44 83 VAL R O 1
ATOM 1580 N N . GLU B 2 67 ? 14.918 39.301 15.871 1.00 18.36 84 GLU R N 1
ATOM 1581 C CA . GLU B 2 67 ? 14.011 39.611 14.764 1.00 19.46 84 GLU R CA 1
ATOM 1582 C C . GLU B 2 67 ? 12.542 39.443 15.169 1.00 24.79 84 GLU R C 1
ATOM 1583 O O . GLU B 2 67 ? 11.640 40.024 14.552 1.00 24.63 84 GLU R O 1
ATOM 1589 N N . THR B 2 68 ? 12.306 38.641 16.203 1.00 23.19 85 THR R N 1
ATOM 1590 C CA . THR B 2 68 ? 10.948 38.378 16.672 1.00 24.65 85 THR R CA 1
ATOM 1591 C C . THR B 2 68 ? 10.782 38.844 18.126 1.00 24.71 85 THR R C 1
ATOM 1592 O O . THR B 2 68 ? 10.025 38.250 18.888 1.00 18.99 85 THR R O 1
ATOM 1596 N N . GLY B 2 69 ? 11.488 39.909 18.495 1.00 20.26 86 GLY R N 1
ATOM 1597 C CA . GLY B 2 69 ? 11.539 40.355 19.878 1.00 25.95 86 GLY R CA 1
ATOM 1598 C C . GLY B 2 69 ? 10.692 41.563 20.235 1.00 22.84 86 GLY R C 1
ATOM 1599 O O . GLY B 2 69 ? 10.857 42.140 21.305 1.00 24.15 86 GLY R O 1
ATOM 1600 N N . ASN B 2 70 ? 9.781 41.955 19.351 1.00 21.62 87 ASN R N 1
ATOM 1601 C CA . ASN B 2 70 ? 8.857 43.033 19.694 1.00 23.09 87 ASN R CA 1
ATOM 1602 C C . ASN B 2 70 ? 7.592 42.415 20.281 1.00 23.48 87 ASN R C 1
ATOM 1603 O O . ASN B 2 70 ? 6.840 41.747 19.577 1.00 20.09 87 ASN R O 1
ATOM 1608 N N . LEU B 2 71 ? 7.378 42.621 21.579 1.00 20.64 88 LEU R N 1
ATOM 1609 C CA . LEU B 2 71 ? 6.286 41.961 22.291 1.00 20.78 88 LEU R CA 1
ATOM 1610 C C . LEU B 2 71 ? 4.880 42.382 21.842 1.00 28.36 88 LEU R C 1
ATOM 1611 O O . LEU B 2 71 ? 3.887 41.764 22.242 1.00 24.41 88 LEU R O 1
ATOM 1616 N N . THR B 2 72 ? 4.791 43.421 21.015 1.00 18.44 89 THR R N 1
ATOM 1617 C CA . THR B 2 72 ? 3.494 43.850 20.489 1.00 18.07 89 THR R CA 1
ATOM 1618 C C . THR B 2 72 ? 3.186 43.259 19.108 1.00 23.55 89 THR R C 1
ATOM 1619 O O . THR B 2 72 ? 2.080 43.417 18.619 1.00 21.08 89 THR R O 1
ATOM 1623 N N . GLU B 2 73 ? 4.147 42.581 18.484 1.00 17.03 90 GLU R N 1
ATOM 1624 C CA . GLU B 2 73 ? 3.913 42.011 17.146 1.00 19.00 90 GLU R CA 1
ATOM 1625 C C . GLU B 2 73 ? 3.742 40.488 17.155 1.00 23.54 90 GLU R C 1
ATOM 1626 O O . GLU B 2 73 ? 4.027 39.818 18.147 1.00 23.76 90 GLU R O 1
ATOM 1632 N N . LEU B 2 74 ? 3.261 39.959 16.035 1.00 19.36 91 LEU R N 1
ATOM 1633 C CA . LEU B 2 74 ? 3.273 38.530 15.769 1.00 18.26 91 LEU R CA 1
ATOM 1634 C C . LEU B 2 74 ? 4.042 38.398 14.469 1.00 13.77 91 LEU R C 1
ATOM 1635 O O . LEU B 2 74 ? 4.189 39.380 13.741 1.00 17.81 91 LEU R O 1
ATOM 1640 N N . TYR B 2 75 ? 4.499 37.191 14.166 1.00 16.39 92 TYR R N 1
ATOM 1641 C CA . TYR B 2 75 ? 5.432 36.991 13.069 1.00 18.78 92 TYR R CA 1
ATOM 1642 C C . TYR B 2 75 ? 5.189 35.700 12.299 1.00 15.52 92 TYR R C 1
ATOM 1643 O O . TYR B 2 75 ? 4.479 34.797 12.752 1.00 22.32 92 TYR R O 1
ATOM 1652 N N . TYR B 2 76 ? 5.830 35.624 11.138 1.00 18.35 93 TYR R N 1
ATOM 1653 C CA . TYR B 2 76 ? 5.942 34.397 10.369 1.00 16.44 93 TYR R CA 1
ATOM 1654 C C . TYR B 2 76 ? 7.396 34.250 9.912 1.00 14.67 93 TYR R C 1
ATOM 1655 O O . TYR B 2 76 ? 8.118 35.239 9.773 1.00 18.63 93 TYR R O 1
ATOM 1664 N N . ALA B 2 77 ? 7.825 33.016 9.693 1.00 18.60 94 ALA R N 1
ATOM 1665 C CA . ALA B 2 77 ? 9.099 32.774 9.033 1.00 19.63 94 ALA R CA 1
ATOM 1666 C C . ALA B 2 77 ? 8.813 31.829 7.890 1.00 24.22 94 ALA R C 1
ATOM 1667 O O . ALA B 2 77 ? 7.765 31.196 7.860 1.00 22.73 94 ALA R O 1
ATOM 1669 N N . ARG B 2 78 ? 9.731 31.750 6.938 1.00 16.63 95 ARG R N 1
ATOM 1670 C CA . ARG B 2 78 ? 9.622 30.743 5.905 1.00 18.64 95 ARG R CA 1
ATOM 1671 C C . ARG B 2 78 ? 10.989 30.194 5.534 1.00 24.04 95 ARG R C 1
ATOM 1672 O O . ARG B 2 78 ? 12.012 30.868 5.678 1.00 21.00 95 ARG R O 1
ATOM 1680 N N . VAL B 2 79 ? 10.988 28.952 5.077 1.00 15.46 96 VAL R N 1
ATOM 1681 C CA . VAL B 2 79 ? 12.209 28.245 4.749 1.00 11.88 96 VAL R CA 1
ATOM 1682 C C . VAL B 2 79 ? 12.065 27.813 3.298 1.00 19.23 96 VAL R C 1
ATOM 1683 O O . VAL B 2 79 ? 11.045 27.244 2.918 1.00 17.85 96 VAL R O 1
ATOM 1687 N N . THR B 2 80 ? 13.066 28.120 2.488 1.00 18.84 97 THR R N 1
ATOM 1688 C CA . THR B 2 80 ? 13.077 27.681 1.101 1.00 16.75 97 THR R CA 1
ATOM 1689 C C . THR B 2 80 ? 14.207 26.678 0.931 1.00 20.18 97 THR R C 1
ATOM 1690 O O . THR B 2 80 ? 15.372 26.999 1.136 1.00 22.29 97 THR R O 1
ATOM 1694 N N . ALA B 2 81 ? 13.856 25.451 0.567 1.00 16.77 98 ALA R N 1
ATOM 1695 C CA . ALA B 2 81 ? 14.845 24.411 0.354 1.00 16.10 98 ALA R CA 1
ATOM 1696 C C . ALA B 2 81 ? 15.190 24.351 -1.132 1.00 22.66 98 ALA R C 1
ATOM 1697 O O . ALA B 2 81 ? 14.301 24.443 -1.973 1.00 18.33 98 ALA R O 1
ATOM 1699 N N . VAL B 2 82 ? 16.474 24.227 -1.457 1.00 17.59 99 VAL R N 1
ATOM 1700 C CA . VAL B 2 82 ? 16.869 24.009 -2.848 1.00 20.78 99 VAL R CA 1
ATOM 1701 C C . VAL B 2 82 ? 17.854 22.838 -2.940 1.00 35.97 99 VAL R C 1
ATOM 1702 O O . VAL B 2 82 ? 18.898 22.859 -2.299 1.00 22.17 99 VAL R O 1
ATOM 1706 N N . SER B 2 83 ? 17.499 21.812 -3.713 1.00 25.31 100 SER R N 1
ATOM 1707 C CA . SER B 2 83 ? 18.368 20.652 -3.915 1.00 30.99 100 SER R CA 1
ATOM 1708 C C . SER B 2 83 ? 19.276 20.878 -5.115 1.00 33.73 100 SER R C 1
ATOM 1709 O O . SER B 2 83 ? 18.922 21.616 -6.025 1.00 33.76 100 SER R O 1
ATOM 1712 N N . ALA B 2 84 ? 20.425 20.209 -5.132 1.00 38.84 101 ALA R N 1
ATOM 1713 C CA . ALA B 2 84 ? 21.390 20.371 -6.220 1.00 34.75 101 ALA R CA 1
ATOM 1714 C C . ALA B 2 84 ? 20.814 20.094 -7.619 1.00 34.06 101 ALA R C 1
ATOM 1715 O O . ALA B 2 84 ? 21.347 20.572 -8.619 1.00 41.41 101 ALA R O 1
ATOM 1717 N N . GLY B 2 85 ? 19.738 19.318 -7.695 1.00 31.24 102 GLY R N 1
ATOM 1718 C CA . GLY B 2 85 ? 19.106 19.057 -8.976 1.00 31.51 102 GLY R CA 1
ATOM 1719 C C . GLY B 2 85 ? 18.194 20.191 -9.410 1.00 41.11 102 GLY R C 1
ATOM 1720 O O . GLY B 2 85 ? 17.650 20.183 -10.514 1.00 39.30 102 GLY R O 1
ATOM 1721 N N . GLY B 2 86 ? 18.023 21.175 -8.535 1.00 30.40 103 GLY R N 1
ATOM 1722 C CA . GLY B 2 86 ? 17.160 22.306 -8.826 1.00 35.45 103 GLY R CA 1
ATOM 1723 C C . GLY B 2 86 ? 15.747 22.175 -8.283 1.00 27.47 103 GLY R C 1
ATOM 1724 O O . GLY B 2 86 ? 14.940 23.083 -8.436 1.00 33.09 103 GLY R O 1
ATOM 1725 N N . ARG B 2 87 ? 15.436 21.051 -7.646 1.00 24.75 104 ARG R N 1
ATOM 1726 C CA . ARG B 2 87 ? 14.131 20.909 -7.017 1.00 35.15 104 ARG R CA 1
ATOM 1727 C C . ARG B 2 87 ? 14.075 21.865 -5.837 1.00 30.20 104 ARG R C 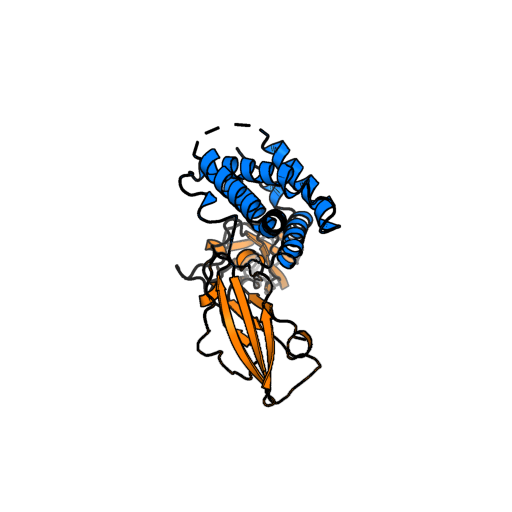1
ATOM 1728 O O . ARG B 2 87 ? 15.063 22.042 -5.125 1.00 26.97 104 ARG R O 1
ATOM 1736 N N . SER B 2 88 ? 12.924 22.493 -5.644 1.00 22.74 105 SER R N 1
ATOM 1737 C CA . SER B 2 88 ? 12.793 23.513 -4.613 1.00 29.91 105 SER R CA 1
ATOM 1738 C C . SER B 2 88 ? 11.430 23.458 -3.939 1.00 27.66 105 SER R C 1
ATOM 1739 O O . SER B 2 88 ? 10.449 23.018 -4.536 1.00 26.61 105 SER R O 1
ATOM 1742 N N . ALA B 2 89 ? 11.380 23.900 -2.686 1.00 19.09 106 ALA R N 1
ATOM 1743 C CA . ALA B 2 89 ? 10.118 23.986 -1.969 1.00 25.88 106 ALA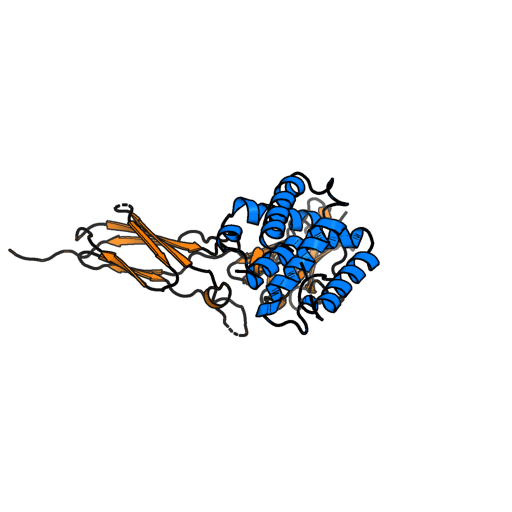 R CA 1
ATOM 1744 C C . ALA B 2 89 ? 10.216 25.087 -0.931 1.00 27.71 106 ALA R C 1
ATOM 1745 O O . ALA B 2 89 ? 11.279 25.283 -0.351 1.00 18.79 106 ALA R O 1
ATOM 1747 N N . THR B 2 90 ? 9.119 25.815 -0.715 1.00 21.40 107 THR R N 1
ATOM 1748 C CA . THR B 2 90 ? 9.066 26.801 0.362 1.00 24.83 107 THR R CA 1
ATOM 1749 C C . THR B 2 90 ? 7.934 26.449 1.309 1.00 22.08 107 THR R C 1
ATOM 1750 O O . THR B 2 90 ? 6.856 26.045 0.874 1.00 25.28 107 THR R O 1
ATOM 1754 N N . LYS B 2 91 ? 8.183 26.596 2.606 1.00 18.76 108 LYS R N 1
ATOM 1755 C CA . LYS B 2 91 ? 7.157 26.342 3.609 1.00 21.23 108 LYS R CA 1
ATOM 1756 C C . LYS B 2 91 ? 7.241 27.368 4.729 1.00 29.19 108 LYS R C 1
ATOM 1757 O O . LYS B 2 91 ? 8.324 27.662 5.220 1.00 23.33 108 LYS R O 1
ATOM 1763 N N . MET B 2 92 ? 6.084 27.890 5.126 1.00 16.86 109 MET R N 1
ATOM 1764 C CA . MET B 2 92 ? 5.983 28.940 6.124 1.00 17.07 109 MET R CA 1
ATOM 1765 C C . MET B 2 92 ? 5.594 28.334 7.473 1.00 19.15 109 MET R C 1
ATOM 1766 O O . MET B 2 92 ? 4.917 27.307 7.523 1.00 21.61 109 MET R O 1
ATOM 1771 N N . THR B 2 93 ? 6.016 28.959 8.568 1.00 17.49 110 THR R N 1
ATOM 1772 C CA . THR B 2 93 ? 5.532 28.562 9.897 1.00 17.43 110 THR R CA 1
ATOM 1773 C C . THR B 2 93 ? 4.062 28.946 10.052 1.00 23.92 110 THR R C 1
ATOM 1774 O O . THR B 2 93 ? 3.521 29.706 9.248 1.00 20.02 110 THR R O 1
ATOM 1778 N N . ASP B 2 94 ? 3.414 28.408 11.079 1.00 22.67 111 ASP R N 1
ATOM 1779 C CA . ASP B 2 94 ? 2.137 28.952 11.521 1.00 26.34 111 ASP R CA 1
ATOM 1780 C C . ASP B 2 94 ? 2.438 30.321 12.130 1.00 20.49 111 ASP R C 1
ATOM 1781 O O . ASP B 2 94 ? 3.603 30.681 12.306 1.00 20.72 111 ASP R O 1
ATOM 1786 N N . ARG B 2 95 ? 1.399 31.088 12.443 1.00 17.93 112 ARG R N 1
ATOM 1787 C CA . ARG B 2 95 ? 1.589 32.414 13.009 1.00 16.98 112 ARG R CA 1
ATOM 1788 C C . ARG B 2 95 ? 2.244 32.282 14.384 1.00 17.56 112 ARG R C 1
ATOM 1789 O O . ARG B 2 95 ? 1.850 31.444 15.181 1.00 19.98 112 ARG R O 1
ATOM 1797 N N . PHE B 2 96 ? 3.250 33.109 14.645 1.00 16.86 113 PHE R N 1
ATOM 1798 C CA . PHE B 2 96 ? 4.023 32.991 15.880 1.00 18.47 113 PHE R CA 1
ATOM 1799 C C . PHE B 2 96 ? 3.695 34.129 16.843 1.00 17.74 113 PHE R C 1
ATOM 1800 O O . PHE B 2 96 ? 3.771 35.305 16.482 1.00 20.91 113 PHE R O 1
ATOM 1808 N N . SER B 2 97 ? 3.321 33.762 18.065 1.00 17.56 114 SER R N 1
ATOM 1809 C CA A SER B 2 97 ? 3.011 34.732 19.104 0.50 24.39 114 SER R CA 1
ATOM 1810 C CA B SER B 2 97 ? 3.000 34.725 19.108 0.50 24.49 114 SER R CA 1
ATOM 1811 C C . SER B 2 97 ? 3.885 34.438 20.312 1.00 29.09 114 SER R C 1
ATOM 1812 O O . SER B 2 97 ? 3.622 33.506 21.057 1.00 20.89 114 SER R O 1
ATOM 1817 N N . SER B 2 98 ? 4.930 35.235 20.501 1.00 22.50 115 SER R N 1
ATOM 1818 C CA . SER B 2 98 ? 5.908 34.909 21.534 1.00 19.83 115 SER R CA 1
ATOM 1819 C C . SER B 2 98 ? 5.275 34.847 22.923 1.00 18.47 115 SER R C 1
ATOM 1820 O O . SER B 2 98 ? 5.572 33.949 23.706 1.00 18.02 115 SER R O 1
ATOM 1823 N N . LEU B 2 99 ? 4.384 35.785 23.216 1.00 16.66 116 LEU R N 1
ATOM 1824 C CA . LEU B 2 99 ? 3.725 35.791 24.524 1.00 24.89 116 LEU R CA 1
ATOM 1825 C C . LEU B 2 99 ? 2.969 34.490 24.773 1.00 28.63 116 LEU R C 1
ATOM 1826 O O . LEU B 2 99 ? 3.093 33.879 25.836 1.00 22.32 116 LEU R O 1
ATOM 1831 N N . GLN B 2 100 ? 2.234 34.014 23.782 1.00 21.19 117 GLN R N 1
ATOM 1832 C CA . GLN B 2 100 ? 1.443 32.798 23.912 1.00 15.00 117 GLN R CA 1
ATOM 1833 C C . GLN B 2 100 ? 2.279 31.536 23.833 1.00 22.80 117 GLN R C 1
ATOM 1834 O O . GLN B 2 100 ? 2.087 30.634 24.577 1.00 42.72 117 GLN R O 1
ATOM 1840 N N . HIS B 2 101 ? 3.202 31.511 22.904 1.00 19.50 118 HIS R N 1
ATOM 1841 C CA . HIS B 2 101 ? 3.915 30.319 22.523 1.00 18.64 118 HIS R CA 1
ATOM 1842 C C . HIS B 2 101 ? 5.198 30.003 23.273 1.00 22.49 118 HIS R C 1
ATOM 1843 O O . HIS B 2 101 ? 5.596 28.894 23.320 1.00 25.06 118 HIS R O 1
ATOM 1850 N N . THR B 2 102 ? 5.830 30.996 23.844 1.00 20.24 119 THR R N 1
ATOM 1851 C CA . THR B 2 102 ? 7.101 30.775 24.531 1.00 12.80 119 THR R CA 1
ATOM 1852 C C . THR B 2 102 ? 6.893 30.001 25.834 1.00 18.96 119 THR R C 1
ATOM 1853 O O . THR B 2 102 ? 5.984 30.284 26.596 1.00 22.07 119 THR R O 1
ATOM 1857 N N . THR B 2 103 ? 7.748 29.011 26.054 1.00 19.00 120 THR R N 1
ATOM 1858 C CA . THR B 2 103 ? 7.720 28.190 27.255 1.00 24.25 120 THR R CA 1
ATOM 1859 C C . THR B 2 103 ? 8.450 28.935 28.373 1.00 23.85 120 THR R C 1
ATOM 1860 O O . THR B 2 103 ? 9.427 29.636 28.118 1.00 26.31 120 THR R O 1
ATOM 1864 N N . LEU B 2 104 ? 7.978 28.811 29.608 1.00 21.56 121 LEU R N 1
ATOM 1865 C CA . LEU B 2 104 ? 8.713 29.405 30.724 1.00 24.89 121 LEU R CA 1
ATOM 1866 C C . LEU B 2 104 ? 9.631 28.351 31.338 1.00 26.81 121 LEU R C 1
ATOM 1867 O O . LEU B 2 104 ? 9.193 27.241 31.642 1.00 26.12 121 LEU R O 1
ATOM 1872 N N . LYS B 2 105 ? 10.909 28.685 31.494 1.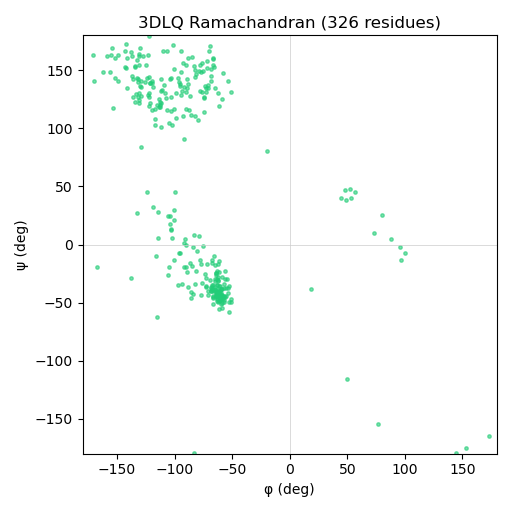00 25.47 122 LYS R N 1
ATOM 1873 C CA . LYS B 2 105 ? 11.869 27.762 32.082 1.00 21.55 122 LYS R CA 1
ATOM 1874 C C . LYS B 2 105 ? 11.678 27.762 33.596 1.00 28.90 122 LYS R C 1
ATOM 1875 O O . LYS B 2 105 ? 11.196 28.738 34.151 1.00 20.21 122 LYS R O 1
ATOM 1881 N N . PRO B 2 106 ? 12.054 26.663 34.270 1.00 21.16 123 PRO R N 1
ATOM 1882 C CA . PRO B 2 106 ? 12.059 26.682 35.743 1.00 24.32 123 PRO R CA 1
ATOM 1883 C C . PRO B 2 106 ? 12.884 27.858 36.254 1.00 24.63 123 PRO R C 1
ATOM 1884 O O . PRO B 2 106 ? 13.926 28.163 35.670 1.00 25.67 123 PRO R O 1
ATOM 1888 N N . PRO B 2 107 ? 12.425 28.520 37.330 1.00 25.50 124 PRO R N 1
ATOM 1889 C CA . PRO B 2 107 ? 13.139 29.684 37.857 1.00 29.48 124 PRO R CA 1
ATOM 1890 C C . PRO B 2 107 ? 14.424 29.224 38.532 1.00 22.64 124 PRO R C 1
ATOM 1891 O O . PRO B 2 107 ? 14.474 28.093 39.002 1.00 26.92 124 PRO R O 1
ATOM 1895 N N . ASP B 2 108 ? 15.443 30.079 38.550 1.00 25.53 125 ASP R N 1
ATOM 1896 C CA . ASP B 2 108 ? 16.607 29.856 39.397 1.00 22.21 125 ASP R CA 1
ATOM 1897 C C . ASP B 2 108 ? 16.196 30.220 40.817 1.00 22.59 125 ASP R C 1
ATOM 1898 O O . ASP B 2 108 ? 15.608 31.280 41.055 1.00 18.43 125 ASP R O 1
ATOM 1903 N N . VAL B 2 109 ? 16.498 29.343 41.758 1.00 23.61 126 VAL R N 1
ATOM 1904 C CA . VAL B 2 109 ? 16.075 29.558 43.133 1.00 18.24 126 VAL R CA 1
ATOM 1905 C C . VAL B 2 109 ? 17.246 29.333 44.086 1.00 30.92 126 VAL R C 1
ATOM 1906 O O . VAL B 2 109 ? 18.068 28.448 43.866 1.00 28.71 126 VAL R O 1
ATOM 1910 N N . THR B 2 110 ? 17.318 30.149 45.131 1.00 29.00 127 THR R N 1
ATOM 1911 C CA . THR B 2 110 ? 18.296 29.959 46.189 1.00 30.86 127 THR R CA 1
ATOM 1912 C C . THR B 2 110 ? 17.599 29.291 47.370 1.00 28.45 127 THR R C 1
ATOM 1913 O O . THR B 2 110 ? 16.679 29.860 47.943 1.00 23.47 127 THR R O 1
ATOM 1917 N N . CYS B 2 111 ? 18.012 28.078 47.722 1.00 24.37 128 CYS R N 1
ATOM 1918 C CA . CYS B 2 111 ? 17.460 27.423 48.906 1.00 26.76 128 CYS R CA 1
ATOM 1919 C C . CYS B 2 111 ? 18.475 27.415 50.041 1.00 34.16 128 CYS R C 1
ATOM 1920 O O . CYS B 2 111 ? 19.517 26.776 49.931 1.00 30.68 128 CYS R O 1
ATOM 1923 N N . ILE B 2 112 ? 18.156 28.107 51.131 1.00 24.26 129 ILE R N 1
ATOM 1924 C CA . ILE B 2 112 ? 19.076 28.257 52.255 1.00 30.41 129 ILE R CA 1
ATOM 1925 C C . ILE B 2 112 ? 18.577 27.517 53.492 1.00 31.50 129 ILE R C 1
ATOM 1926 O O . ILE B 2 112 ? 17.420 27.631 53.869 1.00 23.94 129 ILE R O 1
ATOM 1931 N N . SER B 2 113 ? 19.464 26.756 54.117 1.00 28.22 130 SER R N 1
ATOM 1932 C CA . SER B 2 113 ? 19.111 25.959 55.285 1.00 30.46 130 SER R CA 1
ATOM 1933 C C . SER B 2 113 ? 19.296 26.737 56.574 1.00 21.17 130 SER R C 1
ATOM 1934 O O . SER B 2 113 ? 20.321 27.391 56.770 1.00 26.63 130 SER R O 1
ATOM 1937 N N . LYS B 2 114 ? 18.304 26.651 57.456 1.00 22.76 131 LYS R N 1
ATOM 1938 C CA . LYS B 2 114 ? 18.444 27.132 58.829 1.00 24.88 131 LYS R CA 1
ATOM 1939 C C . LYS B 2 114 ? 18.167 25.974 59.765 1.00 17.76 131 LYS R C 1
ATOM 1940 O O . LYS B 2 114 ? 17.846 24.877 59.317 1.00 23.08 131 LYS R O 1
ATOM 1946 N N . VAL B 2 115 ? 18.261 26.206 61.069 1.00 18.97 132 VAL R N 1
ATOM 1947 C CA . VAL B 2 115 ? 18.059 25.111 62.017 1.00 19.17 132 VAL R CA 1
ATOM 1948 C C . VAL B 2 115 ? 16.618 24.576 62.031 1.00 19.52 132 VAL R C 1
ATOM 1949 O O . VAL B 2 115 ? 16.392 23.372 62.169 1.00 19.78 132 VAL R O 1
ATOM 1953 N N . ARG B 2 116 ? 15.640 25.465 61.927 1.00 17.91 133 ARG R N 1
ATOM 1954 C CA . ARG B 2 116 ? 14.242 25.033 61.963 1.00 15.97 133 ARG R CA 1
ATOM 1955 C C . ARG B 2 116 ? 13.433 25.669 60.839 1.00 20.76 133 ARG R C 1
ATOM 1956 O O . ARG B 2 116 ? 12.216 25.812 60.946 1.00 21.98 133 ARG R O 1
ATOM 1964 N N . SER B 2 117 ? 14.115 26.004 59.746 1.00 20.98 134 SER R N 1
ATOM 1965 C CA . SER B 2 117 ? 13.437 26.571 58.589 1.00 13.52 134 SER R CA 1
ATOM 1966 C C . SER B 2 117 ? 14.255 26.394 57.313 1.00 15.60 134 SER R C 1
ATOM 1967 O O . SER B 2 117 ? 15.455 26.135 57.369 1.00 18.33 134 SER R O 1
ATOM 1970 N N . ILE B 2 118 ? 13.594 26.537 56.168 1.00 18.05 135 ILE R N 1
ATOM 1971 C CA . ILE B 2 118 ? 14.276 26.631 54.882 1.00 19.30 135 ILE R CA 1
ATOM 1972 C C . ILE B 2 118 ? 13.886 27.956 54.212 1.00 22.75 135 ILE R C 1
ATOM 1973 O O . ILE B 2 118 ? 12.704 28.273 54.053 1.00 19.91 135 ILE R O 1
ATOM 1978 N N . GLN B 2 119 ? 14.877 28.737 53.820 1.00 15.44 136 GLN R N 1
ATOM 1979 C CA . GLN B 2 119 ? 14.599 29.994 53.151 1.00 20.39 136 GLN R CA 1
ATOM 1980 C C . GLN B 2 119 ? 14.692 29.738 51.648 1.00 21.64 136 GLN R C 1
ATOM 1981 O O . GLN B 2 119 ? 15.561 28.994 51.203 1.00 26.14 136 GLN R O 1
ATOM 1987 N N . MET B 2 120 ? 13.784 30.330 50.873 1.00 20.13 137 MET R N 1
ATOM 1988 C CA . MET B 2 120 ? 13.834 30.202 49.422 1.00 27.44 137 MET R CA 1
ATOM 1989 C C . MET B 2 120 ? 13.749 31.577 48.796 1.00 34.20 137 MET R C 1
ATOM 1990 O O . MET B 2 120 ? 12.855 32.355 49.123 1.00 26.11 137 MET R O 1
ATOM 1995 N N . ILE B 2 121 ? 14.703 31.878 47.921 1.00 24.47 138 ILE R N 1
ATOM 1996 C CA . ILE B 2 121 ? 14.719 33.140 47.212 1.00 26.04 138 ILE R CA 1
ATOM 1997 C C . ILE B 2 121 ? 14.582 32.846 45.731 1.00 29.15 138 ILE R C 1
ATOM 1998 O O . ILE B 2 121 ? 15.441 32.199 45.151 1.00 26.73 138 ILE R O 1
ATOM 2003 N N . VAL B 2 122 ? 13.499 33.307 45.119 1.00 24.73 139 VAL R N 1
ATOM 2004 C CA . VAL B 2 122 ? 13.344 33.137 43.681 1.00 20.66 139 VAL R CA 1
ATOM 2005 C C . VAL B 2 122 ? 14.023 34.297 42.980 1.00 25.04 139 VAL R C 1
ATOM 2006 O O . VAL B 2 122 ? 13.765 35.451 43.285 1.00 28.84 139 VAL R O 1
ATOM 2010 N N . HIS B 2 123 ? 14.896 34.002 42.032 1.00 22.81 140 HIS R N 1
ATOM 2011 C CA . HIS B 2 123 ? 15.539 35.079 41.308 1.00 25.81 140 HIS R CA 1
ATOM 2012 C C . HIS B 2 123 ? 14.688 35.430 40.104 1.00 24.35 140 HIS R C 1
ATOM 2013 O O . HIS B 2 123 ? 14.076 34.554 39.506 1.00 24.09 140 HIS R O 1
ATOM 2020 N N . PRO B 2 124 ? 14.611 36.725 39.783 1.00 31.08 141 PRO R N 1
ATOM 2021 C CA . PRO B 2 124 ? 13.937 37.175 38.560 1.00 35.03 141 PRO R CA 1
ATOM 2022 C C . PRO B 2 124 ? 14.587 36.529 37.343 1.00 28.91 141 PRO R C 1
ATOM 2023 O O . PRO B 2 124 ? 15.783 36.268 37.363 1.00 26.58 141 PRO R O 1
ATOM 2027 N N . THR B 2 125 ? 13.795 36.266 36.308 1.00 27.40 142 THR R N 1
ATOM 2028 C CA . THR B 2 125 ? 14.285 35.646 35.085 1.00 24.59 142 THR R CA 1
ATOM 2029 C C . THR B 2 125 ? 14.550 36.698 34.008 1.00 29.29 142 THR R C 1
ATOM 2030 O O . THR B 2 125 ? 13.617 37.283 33.476 1.00 24.63 142 THR R O 1
ATOM 2034 N N . PRO B 2 126 ? 15.828 36.953 33.691 1.00 30.04 143 PRO R N 1
ATOM 2035 C CA . PRO B 2 126 ? 16.132 37.836 32.559 1.00 25.58 143 PRO R CA 1
ATOM 2036 C C . PRO B 2 126 ? 15.739 37.171 31.256 1.00 23.08 143 PRO R C 1
ATOM 2037 O O . PRO B 2 126 ? 15.760 35.942 31.177 1.00 23.91 143 PRO R O 1
ATOM 2041 N N . THR B 2 127 ? 15.387 37.972 30.256 1.00 25.02 144 THR R N 1
ATOM 2042 C CA . THR B 2 127 ? 15.047 37.467 28.928 1.00 28.30 144 THR R CA 1
ATOM 2043 C C . THR B 2 127 ? 15.827 38.246 27.882 1.00 29.26 144 THR R C 1
ATOM 2044 O O . THR B 2 127 ? 16.421 39.278 28.187 1.00 21.18 144 THR R O 1
ATOM 2048 N N . PRO B 2 128 ? 15.808 37.774 26.628 1.00 23.60 145 PRO R N 1
ATOM 2049 C CA . PRO B 2 128 ? 16.483 38.566 25.601 1.00 25.70 145 PRO R CA 1
ATOM 2050 C C . PRO B 2 128 ? 15.650 39.759 25.143 1.00 28.77 145 PRO R C 1
ATOM 2051 O O . PRO B 2 128 ? 16.033 40.406 24.179 1.00 32.51 145 PRO R O 1
ATOM 2055 N N . ILE B 2 129 ? 14.526 40.038 25.794 1.00 23.71 146 ILE R N 1
ATOM 2056 C CA . ILE B 2 129 ? 13.679 41.138 25.345 1.00 22.21 146 ILE R CA 1
ATOM 2057 C C . ILE B 2 129 ? 14.313 42.467 25.712 1.00 37.08 146 ILE R C 1
ATOM 2058 O O . ILE B 2 129 ? 14.633 42.717 26.872 1.00 34.09 146 ILE R O 1
ATOM 2063 N N . ARG B 2 130 ? 14.472 43.319 24.709 1.00 33.04 147 ARG R N 1
ATOM 2064 C CA . ARG B 2 130 ? 15.256 44.541 24.842 1.00 44.00 147 ARG R CA 1
ATOM 2065 C C . ARG B 2 130 ? 14.393 45.770 25.083 1.00 40.60 147 ARG R C 1
ATOM 2066 O O . ARG B 2 130 ? 13.421 46.008 24.370 1.00 50.50 147 ARG R O 1
ATOM 2074 N N . ALA B 2 131 ? 14.758 46.540 26.102 1.00 63.52 148 ALA R N 1
ATOM 2075 C CA . ALA B 2 131 ? 14.145 47.839 26.366 1.00 73.57 148 ALA R CA 1
ATOM 2076 C C . ALA B 2 131 ? 14.969 48.620 27.386 1.00 96.44 148 ALA R C 1
ATOM 2077 O O . ALA B 2 131 ? 15.718 49.530 27.025 1.00 88.60 148 ALA R O 1
ATOM 2079 N N . ARG B 2 136 ? 17.377 44.840 29.250 1.00 41.21 153 ARG R N 1
ATOM 2080 C CA . ARG B 2 136 ? 16.689 43.552 29.157 1.00 37.04 153 ARG R CA 1
ATOM 2081 C C . ARG B 2 136 ? 15.550 43.426 30.158 1.00 34.33 153 ARG R C 1
ATOM 2082 O O . ARG B 2 136 ? 15.739 43.615 31.357 1.00 42.24 153 ARG R O 1
ATOM 2090 N N . LEU B 2 137 ? 14.365 43.091 29.664 1.00 31.91 154 LEU R N 1
ATOM 2091 C CA . LEU B 2 137 ? 13.223 42.809 30.534 1.00 25.06 154 LEU R CA 1
ATOM 2092 C C . LEU B 2 137 ? 13.307 41.420 31.164 1.00 25.80 154 LEU R C 1
ATOM 2093 O O . LEU B 2 137 ? 13.853 40.490 30.570 1.00 30.43 154 LEU R O 1
ATOM 2098 N N . THR B 2 138 ? 12.766 41.285 32.374 1.00 21.72 155 THR R N 1
ATOM 2099 C CA . THR B 2 138 ? 12.588 39.978 32.998 1.00 28.02 155 THR R CA 1
ATOM 2100 C C . THR B 2 138 ? 11.176 39.456 32.712 1.00 23.97 155 THR R C 1
ATOM 2101 O O . THR B 2 138 ? 10.308 40.212 32.278 1.00 26.82 155 THR R O 1
ATOM 2105 N N . LEU B 2 139 ? 10.942 38.174 32.974 1.00 23.93 156 LEU R N 1
ATOM 2106 C CA . LEU B 2 139 ? 9.592 37.616 32.892 1.00 23.76 156 LEU R CA 1
ATOM 2107 C C . LEU B 2 139 ? 8.657 38.449 33.755 1.00 34.59 156 LEU R C 1
ATOM 2108 O O . LEU B 2 139 ? 7.524 38.755 33.370 1.00 23.75 156 LEU R O 1
ATOM 2113 N N . GLU B 2 140 ? 9.151 38.816 34.933 1.00 32.67 157 GLU R N 1
ATOM 2114 C CA . GLU B 2 140 ? 8.383 39.613 35.878 1.00 30.61 157 GLU R CA 1
ATOM 2115 C C . GLU B 2 140 ? 7.940 40.963 35.278 1.00 31.05 157 GLU R C 1
ATOM 2116 O O . GLU B 2 140 ? 6.825 41.409 35.529 1.00 28.16 157 GLU R O 1
ATOM 2122 N N . ASP B 2 141 ? 8.801 41.603 34.486 1.00 29.01 158 ASP R N 1
ATOM 2123 C CA . ASP B 2 141 ? 8.441 42.861 33.818 1.00 23.06 158 ASP R CA 1
ATOM 2124 C C . ASP B 2 141 ? 7.394 42.647 32.723 1.00 27.78 158 ASP R C 1
ATOM 2125 O O . ASP B 2 141 ? 6.599 43.542 32.428 1.00 29.34 158 ASP R O 1
ATOM 2130 N N . ILE B 2 142 ? 7.420 41.471 32.110 1.00 24.58 159 ILE R N 1
ATOM 2131 C CA . ILE B 2 142 ? 6.574 41.177 30.949 1.00 27.40 159 ILE R CA 1
ATOM 2132 C C . ILE B 2 142 ? 5.165 40.725 31.333 1.00 27.06 159 ILE R C 1
ATOM 2133 O O . ILE B 2 142 ? 4.176 41.141 30.722 1.00 27.86 159 ILE R O 1
ATOM 2138 N N . PHE B 2 143 ? 5.078 39.862 32.341 1.00 26.63 160 PHE R N 1
ATOM 2139 C CA . PHE B 2 143 ? 3.805 39.271 32.738 1.00 27.74 160 PHE R CA 1
ATOM 2140 C C . PHE B 2 143 ? 3.410 39.815 34.103 1.00 35.71 160 PHE R C 1
ATOM 2141 O O . PHE B 2 143 ? 3.929 39.371 35.126 1.00 26.65 160 PHE R O 1
ATOM 2149 N N . HIS B 2 144 ? 2.492 40.777 34.115 1.00 29.46 161 HIS R N 1
ATOM 2150 C CA . HIS B 2 144 ? 2.157 41.498 35.346 1.00 38.36 161 HIS R CA 1
ATOM 2151 C C . HIS B 2 144 ? 1.538 40.593 36.408 1.00 23.82 161 HIS R C 1
ATOM 2152 O O . HIS B 2 144 ? 1.616 40.880 37.612 1.00 28.20 161 HIS R O 1
ATOM 2159 N N . ASP B 2 145 ? 0.935 39.492 35.975 1.00 23.50 162 ASP R N 1
ATOM 2160 C CA . ASP B 2 145 ? 0.269 38.595 36.914 1.00 25.60 162 ASP R CA 1
ATOM 2161 C C . ASP B 2 145 ? 1.076 37.328 37.199 1.00 29.12 162 ASP R C 1
ATOM 2162 O O . ASP B 2 145 ? 0.527 36.304 37.592 1.00 30.94 162 ASP R O 1
ATOM 2167 N N . LEU B 2 146 ? 2.389 37.413 37.023 1.00 22.84 163 LEU R N 1
ATOM 2168 C CA . LEU B 2 146 ? 3.243 36.276 37.291 1.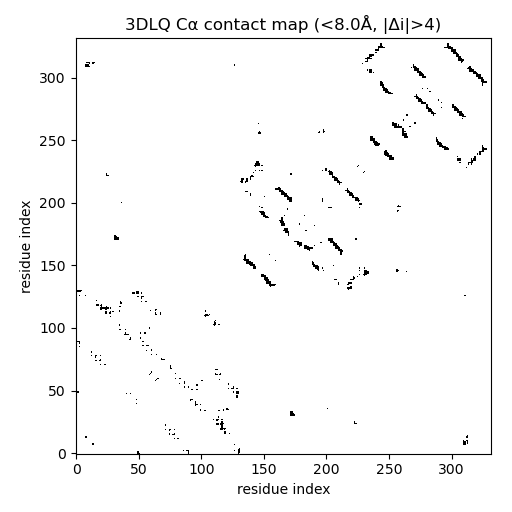00 22.16 163 LEU R CA 1
ATOM 2169 C C . LEU B 2 146 ? 3.354 36.110 38.801 1.00 23.07 163 LEU R C 1
ATOM 2170 O O . LEU B 2 146 ? 3.511 37.086 39.526 1.00 28.44 163 LEU R O 1
ATOM 2175 N N . PHE B 2 147 ? 3.260 34.876 39.269 1.00 22.94 164 PHE R N 1
ATOM 2176 C CA . PHE B 2 147 ? 3.546 34.604 40.666 1.00 24.81 164 PHE R CA 1
ATOM 2177 C C . PHE B 2 147 ? 4.262 33.267 40.803 1.00 28.61 164 PHE R C 1
ATOM 2178 O O . PHE B 2 147 ? 4.403 32.533 39.829 1.00 23.00 164 PHE R O 1
ATOM 2186 N N . TYR B 2 148 ? 4.727 32.967 42.011 1.00 26.43 165 TYR R N 1
ATOM 2187 C CA . TYR B 2 148 ? 5.462 31.736 42.264 1.00 22.86 165 TYR R CA 1
ATOM 2188 C C . TYR B 2 148 ? 4.654 30.798 43.136 1.00 27.83 165 TYR R C 1
ATOM 2189 O O . TYR B 2 148 ? 3.951 31.236 44.041 1.00 29.75 165 TYR R O 1
ATOM 2198 N N . HIS B 2 149 ? 4.740 29.508 42.850 1.00 24.40 166 HIS R N 1
ATOM 2199 C CA . HIS B 2 149 ? 4.133 28.510 43.714 1.00 24.63 166 HIS R CA 1
ATOM 2200 C C . HIS B 2 149 ? 5.235 27.653 44.320 1.00 30.74 166 HIS R C 1
ATOM 2201 O O . HIS B 2 149 ? 6.005 27.022 43.601 1.00 24.07 166 HIS R O 1
ATOM 2208 N N . LEU B 2 150 ? 5.315 27.654 45.646 1.00 24.33 167 LEU R N 1
ATOM 2209 C CA . LEU B 2 150 ? 6.376 26.938 46.342 1.00 24.72 167 LEU R CA 1
ATOM 2210 C C . LEU B 2 150 ? 5.781 25.870 47.247 1.00 23.09 167 LEU R C 1
ATOM 2211 O O . LEU B 2 150 ? 4.784 26.109 47.932 1.00 23.20 167 LEU R O 1
ATOM 2216 N N . GLU B 2 151 ? 6.376 24.683 47.210 1.00 19.66 168 GLU R N 1
ATOM 2217 C CA . GLU B 2 151 ? 5.931 23.568 48.030 1.00 29.92 168 GLU R CA 1
ATOM 2218 C C . GLU B 2 151 ? 7.116 22.968 48.753 1.00 29.08 168 GLU R C 1
ATOM 2219 O O . GLU B 2 151 ? 8.183 22.768 48.171 1.00 25.09 168 GLU R O 1
ATOM 2225 N N . LEU B 2 152 ? 6.923 22.671 50.026 1.00 24.90 169 LEU R N 1
ATOM 2226 C CA . LEU B 2 152 ? 7.961 22.007 50.793 1.00 29.18 169 LEU R CA 1
ATOM 2227 C C . LEU B 2 152 ? 7.411 20.674 51.280 1.00 21.45 169 LEU R C 1
ATOM 2228 O O . LEU B 2 152 ? 6.443 20.640 52.046 1.00 26.90 169 LEU R O 1
ATOM 2233 N N . GLN B 2 153 ? 8.009 19.583 50.813 1.00 22.52 170 GLN R N 1
ATOM 2234 C CA . GLN B 2 153 ? 7.563 18.255 51.197 1.00 22.34 170 GLN R CA 1
ATOM 2235 C C . GLN B 2 153 ? 8.085 17.854 52.576 1.00 32.63 170 GLN R C 1
ATOM 2236 O O . GLN B 2 153 ? 9.268 17.569 52.750 1.00 36.21 170 GLN R O 1
ATOM 2242 N N . VAL B 2 154 ? 7.187 17.835 53.556 1.00 31.42 171 VAL R N 1
ATOM 2243 C CA . VAL B 2 154 ? 7.510 17.322 54.881 1.00 45.28 171 VAL R CA 1
ATOM 2244 C C . VAL B 2 154 ? 6.370 16.476 55.438 1.00 79.15 171 VAL R C 1
ATOM 2245 O O . VAL B 2 154 ? 6.598 15.525 56.186 1.00 112.23 171 VAL R O 1
ATOM 2249 N N . GLN B 2 159 ? 2.782 18.334 53.405 1.00 33.12 176 GLN R N 1
ATOM 2250 C CA . GLN B 2 159 ? 3.174 19.291 52.379 1.00 41.69 176 GLN R CA 1
ATOM 2251 C C . GLN B 2 159 ? 2.809 20.715 52.773 1.00 38.28 176 GLN R C 1
ATOM 2252 O O . GLN B 2 159 ? 1.644 21.017 53.009 1.00 42.33 176 GLN R O 1
ATOM 2258 N N . MET B 2 160 ? 3.805 21.592 52.830 1.00 24.13 177 MET R N 1
ATOM 2259 C CA . MET B 2 160 ? 3.557 23.000 53.099 1.00 26.11 177 MET R CA 1
ATOM 2260 C C . MET B 2 160 ? 3.526 23.731 51.771 1.00 32.50 177 MET R C 1
ATOM 2261 O O . MET B 2 160 ? 4.277 23.399 50.855 1.00 30.51 177 MET R O 1
ATOM 2266 N N . HIS B 2 161 ? 2.660 24.729 51.653 1.00 25.09 178 HIS R N 1
ATOM 2267 C CA . HIS B 2 161 ? 2.629 25.516 50.427 1.00 35.21 178 HIS R CA 1
ATOM 2268 C C . HIS B 2 161 ? 2.623 27.016 50.705 1.00 30.46 178 HIS R C 1
ATOM 2269 O O . HIS B 2 161 ? 1.981 27.490 51.646 1.00 29.23 178 HIS R O 1
ATOM 2276 N N . LEU B 2 162 ? 3.373 27.748 49.888 1.00 23.44 179 LEU R N 1
ATOM 2277 C CA . LEU B 2 162 ? 3.395 29.201 49.927 1.00 15.52 179 LEU R CA 1
ATOM 2278 C C . LEU B 2 162 ? 3.357 29.720 48.496 1.00 28.08 179 LEU R C 1
ATOM 2279 O O . LEU B 2 162 ? 3.650 28.984 47.568 1.00 24.56 179 LEU R O 1
ATOM 2284 N N . GLY B 2 163 ? 3.010 30.988 48.320 1.00 27.38 180 GLY R N 1
ATOM 2285 C CA . GLY B 2 163 ? 2.937 31.555 46.988 1.00 32.34 180 GLY R CA 1
ATOM 2286 C C . GLY B 2 163 ? 2.738 33.052 47.021 1.00 34.08 180 GLY R C 1
ATOM 2287 O O . GLY B 2 163 ? 2.346 33.619 48.046 1.00 25.62 180 GLY R O 1
ATOM 2288 N N . GLY B 2 164 ? 3.008 33.696 45.894 1.00 21.99 181 GLY R N 1
ATOM 2289 C CA . GLY B 2 164 ? 2.881 35.138 45.807 1.00 32.16 181 GLY R CA 1
ATOM 2290 C C . GLY B 2 164 ? 3.792 35.750 44.762 1.00 32.30 181 GLY R C 1
ATOM 2291 O O . GLY B 2 164 ? 4.479 35.038 44.025 1.00 29.50 181 GLY R O 1
ATOM 2292 N N . LYS B 2 165 ? 3.792 37.078 44.706 1.00 28.92 182 LYS R N 1
ATOM 2293 C CA . LYS B 2 165 ? 4.579 37.824 43.737 1.00 39.68 182 LYS R CA 1
ATOM 2294 C C . LYS B 2 165 ? 5.945 38.183 44.308 1.00 37.28 182 LYS R C 1
ATOM 2295 O O . LYS B 2 165 ? 6.872 38.487 43.569 1.00 30.13 182 LYS R O 1
ATOM 2301 N N . GLN B 2 166 ? 6.057 38.147 45.631 1.00 35.61 183 GLN R N 1
ATOM 2302 C CA A GLN B 2 166 ? 7.309 38.500 46.291 0.50 32.76 183 GLN R CA 1
ATOM 2303 C CA B GLN B 2 166 ? 7.291 38.466 46.340 0.50 32.80 183 GLN R CA 1
ATOM 2304 C C . GLN B 2 166 ? 8.414 37.489 45.990 1.00 38.65 183 GLN R C 1
ATOM 2305 O O . GLN B 2 166 ? 8.157 36.391 45.506 1.00 38.86 183 GLN R O 1
ATOM 2316 N N . ARG B 2 167 ? 9.651 37.876 46.283 1.00 27.93 184 ARG R N 1
ATOM 2317 C CA . ARG B 2 167 ? 10.821 37.080 45.922 1.00 36.23 184 ARG R CA 1
ATOM 2318 C C . ARG B 2 167 ? 11.228 36.024 46.965 1.00 36.61 184 ARG R C 1
ATOM 2319 O O . ARG B 2 167 ? 11.665 34.928 46.614 1.00 29.49 184 ARG R O 1
ATOM 2327 N N . GLU B 2 168 ? 11.087 36.341 48.247 1.00 29.77 185 GLU R N 1
ATOM 2328 C CA . GLU B 2 168 ? 11.609 35.440 49.271 1.00 32.49 185 GLU R CA 1
ATOM 2329 C C . GLU B 2 168 ? 10.562 34.899 50.231 1.00 29.69 185 GLU R C 1
ATOM 2330 O O . GLU B 2 168 ? 9.649 35.606 50.643 1.00 25.95 185 GLU R O 1
ATOM 2336 N N . TYR B 2 169 ? 10.719 33.621 50.565 1.00 24.10 186 TYR R N 1
ATOM 2337 C CA . TYR B 2 169 ? 9.778 32.878 51.379 1.00 20.05 186 TYR R CA 1
ATOM 2338 C C . TYR B 2 169 ? 10.555 32.036 52.381 1.00 35.03 186 TYR R C 1
ATOM 2339 O O . TYR B 2 169 ? 11.630 31.526 52.072 1.00 28.16 186 TYR R O 1
ATOM 2348 N N . GLU B 2 170 ? 10.012 31.881 53.580 1.00 28.70 187 GLU R N 1
ATOM 2349 C CA . GLU B 2 170 ? 10.659 31.026 54.566 1.00 21.33 187 GLU R CA 1
ATOM 2350 C C . GLU B 2 170 ? 9.637 30.070 55.172 1.00 22.90 187 GLU R C 1
ATOM 2351 O O . GLU B 2 170 ? 8.585 30.498 55.658 1.00 23.68 187 GLU R O 1
ATOM 2357 N N . PHE B 2 171 ? 9.928 28.771 55.087 1.00 21.99 188 PHE R N 1
ATOM 2358 C CA . PHE B 2 171 ? 9.091 27.747 55.695 1.00 19.36 188 PHE R CA 1
ATOM 2359 C C . PHE B 2 171 ? 9.565 27.464 57.122 1.00 20.41 188 PHE R C 1
ATOM 2360 O O . PHE B 2 171 ? 10.681 26.985 57.326 1.00 20.75 188 PHE R O 1
ATOM 2368 N N . PHE B 2 172 ? 8.706 27.745 58.093 1.00 20.57 189 PHE R N 1
ATOM 2369 C CA . PHE B 2 172 ? 9.057 27.599 59.504 1.00 23.37 189 PHE R CA 1
ATOM 2370 C C . PHE B 2 172 ? 8.492 26.313 60.102 1.00 27.04 189 PHE R C 1
ATOM 2371 O O . PHE B 2 172 ? 7.692 25.621 59.475 1.00 24.38 189 PHE R O 1
ATOM 2379 N N . GLY B 2 173 ? 8.899 26.004 61.330 1.00 20.23 190 GLY R N 1
ATOM 2380 C CA . GLY B 2 173 ? 8.320 24.890 62.050 1.00 19.49 190 GLY R CA 1
ATOM 2381 C C . GLY B 2 173 ? 8.872 23.536 61.651 1.00 27.49 190 GLY R C 1
ATOM 2382 O O . GLY B 2 173 ? 8.199 22.524 61.796 1.00 29.49 190 GLY R O 1
ATOM 2383 N N . LEU B 2 174 ? 10.095 23.506 61.145 1.00 25.24 191 LEU R N 1
ATOM 2384 C CA . LEU B 2 174 ? 10.738 22.293 60.685 1.00 15.00 191 LEU R CA 1
ATOM 2385 C C . LEU B 2 174 ? 11.616 21.626 61.708 1.00 24.09 191 LEU R C 1
ATOM 2386 O O . LEU B 2 174 ? 12.230 22.269 62.480 1.00 22.94 191 LEU R O 1
ATOM 2391 N N . THR B 2 175 ? 11.694 20.320 61.642 1.00 21.19 192 THR R N 1
ATOM 2392 C CA . THR B 2 175 ? 12.592 19.566 62.500 1.00 23.51 192 THR R CA 1
ATOM 2393 C C . THR B 2 175 ? 14.037 19.805 62.075 1.00 19.04 192 THR R C 1
ATOM 2394 O O . THR B 2 175 ? 14.352 19.811 60.881 1.00 17.08 192 THR R O 1
ATOM 2398 N N . PRO B 2 176 ? 14.934 20.005 63.050 1.00 21.85 193 PRO R N 1
ATOM 2399 C CA . PRO B 2 176 ? 16.351 20.202 62.723 1.00 26.26 193 PRO R CA 1
ATOM 2400 C C . PRO B 2 176 ? 17.029 18.952 62.126 1.00 22.74 193 PRO R C 1
ATOM 2401 O O . PRO B 2 176 ? 16.530 17.836 62.278 1.00 21.10 193 PRO R O 1
ATOM 2405 N N . ASP B 2 177 ? 18.157 19.159 61.455 1.00 19.66 194 ASP R N 1
ATOM 2406 C CA . ASP B 2 177 ? 18.986 18.056 60.968 1.00 22.54 194 ASP R CA 1
ATOM 2407 C C . ASP B 2 177 ? 18.162 17.066 60.134 1.00 26.99 194 ASP R C 1
ATOM 2408 O O . ASP B 2 177 ? 18.344 15.853 60.236 1.00 27.73 194 ASP R O 1
ATOM 2413 N N . THR B 2 178 ? 17.258 17.595 59.303 1.00 21.35 195 THR R N 1
ATOM 2414 C CA . THR B 2 178 ? 16.284 16.771 58.580 1.00 24.00 195 THR R CA 1
ATOM 2415 C C . THR B 2 178 ? 16.235 17.166 57.099 1.00 21.25 195 THR R C 1
ATOM 2416 O O . THR B 2 178 ? 16.350 18.337 56.767 1.00 22.49 195 THR R O 1
ATOM 2420 N N . GLU B 2 179 ? 16.059 16.193 56.213 1.00 19.41 196 GLU R N 1
ATOM 2421 C CA . GLU B 2 179 ? 16.079 16.475 54.772 1.00 20.04 196 GLU R CA 1
ATOM 2422 C C . GLU B 2 179 ? 14.681 16.778 54.225 1.00 26.50 196 GLU R C 1
ATOM 2423 O O . GLU B 2 179 ? 13.717 16.097 54.568 1.00 25.12 196 GLU R O 1
ATOM 2429 N N . PHE B 2 180 ? 14.572 17.810 53.389 1.00 23.40 197 PHE R N 1
ATOM 2430 C CA . PHE B 2 180 ? 13.290 18.185 52.799 1.00 24.12 197 PHE R CA 1
ATOM 2431 C C . PHE B 2 180 ? 13.463 18.357 51.301 1.00 24.46 197 PHE R C 1
ATOM 2432 O O . PHE B 2 180 ? 14.576 18.523 50.821 1.00 22.90 197 PHE R O 1
ATOM 2440 N N . LEU B 2 181 ? 12.360 18.335 50.568 1.00 24.18 198 LEU R N 1
ATOM 2441 C CA . LEU B 2 181 ? 12.410 18.616 49.136 1.00 21.69 198 LEU R CA 1
ATOM 2442 C C . LEU B 2 181 ? 11.500 19.801 48.830 1.00 25.71 198 LEU R C 1
ATOM 2443 O O . LEU B 2 181 ? 10.302 19.756 49.140 1.00 26.49 198 LEU R O 1
ATOM 2448 N N . GLY B 2 182 ? 12.074 20.862 48.256 1.00 24.47 199 GLY R N 1
ATOM 2449 C CA . GLY B 2 182 ? 11.312 22.033 47.845 1.00 22.86 199 GLY R CA 1
ATOM 2450 C C . GLY B 2 182 ? 11.110 22.070 46.334 1.00 26.77 199 GLY R C 1
ATOM 2451 O O . GLY B 2 182 ? 11.993 21.689 45.572 1.00 26.34 199 GLY R O 1
ATOM 2452 N N . THR B 2 183 ? 9.936 22.518 45.902 1.00 24.41 200 THR R N 1
ATOM 2453 C CA . THR B 2 183 ? 9.658 22.701 44.481 1.00 23.75 200 THR R CA 1
ATOM 2454 C C . THR B 2 183 ? 9.093 24.100 44.269 1.00 25.03 200 THR R C 1
ATOM 2455 O O . THR B 2 183 ? 8.256 24.568 45.036 1.00 26.92 200 THR R O 1
ATOM 2459 N N . ILE B 2 184 ? 9.580 24.771 43.238 1.00 21.78 201 ILE R N 1
ATOM 2460 C CA . ILE B 2 184 ? 9.204 26.151 42.963 1.00 19.03 201 ILE R CA 1
ATOM 2461 C C . ILE B 2 184 ? 8.838 26.228 41.489 1.00 22.49 201 ILE R C 1
ATOM 2462 O O . ILE B 2 184 ? 9.599 25.794 40.636 1.00 23.62 201 ILE R O 1
ATOM 2467 N N . MET B 2 185 ? 7.661 26.752 41.189 1.00 20.77 202 MET R N 1
ATOM 2468 C CA . MET B 2 185 ? 7.282 26.907 39.800 1.00 22.11 202 MET R CA 1
ATOM 2469 C C . MET B 2 185 ? 6.758 28.315 39.550 1.00 27.67 202 MET R C 1
ATOM 2470 O O . MET B 2 185 ? 6.306 28.985 40.474 1.00 23.34 202 MET R O 1
ATOM 2475 N N . ILE B 2 186 ? 6.864 28.765 38.302 1.00 20.01 203 ILE R N 1
ATOM 2476 C CA . ILE B 2 186 ? 6.328 30.047 37.883 1.00 20.70 203 ILE R CA 1
ATOM 2477 C C . ILE B 2 186 ? 4.954 29.774 37.301 1.00 27.35 203 ILE R C 1
ATOM 2478 O O . ILE B 2 186 ? 4.769 28.790 36.579 1.00 26.18 203 ILE R O 1
ATOM 2483 N N . LEU B 2 187 ? 3.995 30.632 37.623 1.00 28.02 204 LEU R N 1
ATOM 2484 C CA . LEU B 2 187 ? 2.663 30.549 37.041 1.00 20.72 204 LEU R CA 1
ATOM 2485 C C . LEU B 2 187 ? 2.314 31.902 36.429 1.00 22.38 204 LEU R C 1
ATOM 2486 O O . LEU B 2 187 ? 2.665 32.940 36.981 1.00 23.20 204 LEU R O 1
ATOM 2491 N N . VAL B 2 188 ? 1.672 31.886 35.260 1.00 29.57 205 VAL R N 1
ATOM 2492 C CA . VAL B 2 188 ? 1.042 33.089 34.716 1.00 28.46 205 VAL R CA 1
ATOM 2493 C C . VAL B 2 188 ? -0.394 32.712 34.332 1.00 25.38 205 VAL R C 1
ATOM 2494 O O . VAL B 2 188 ? -0.680 32.367 33.188 1.00 27.40 205 VAL R O 1
ATOM 2498 N N . PRO B 2 189 ? -1.291 32.746 35.313 1.00 24.26 206 PRO R N 1
ATOM 2499 C CA . PRO B 2 189 ? -2.639 32.178 35.174 1.00 41.07 206 PRO R CA 1
ATOM 2500 C C . PRO B 2 189 ? -3.389 32.718 33.960 1.00 30.57 206 PRO R C 1
ATOM 2501 O O . PRO B 2 189 ? -4.082 31.963 33.286 1.00 30.40 206 PRO R O 1
ATOM 2505 N N . THR B 2 190 ? -3.212 34.002 33.666 1.00 31.60 207 THR R N 1
ATOM 2506 C CA . THR B 2 190 ? -3.918 34.670 32.575 1.00 26.90 207 THR R CA 1
ATOM 2507 C C . THR B 2 190 ? -3.565 34.133 31.182 1.00 33.97 207 THR R C 1
ATOM 2508 O O . THR B 2 190 ? -4.383 34.176 30.259 1.00 33.35 207 THR R O 1
ATOM 2512 N N . TRP B 2 191 ? -2.345 33.636 31.031 1.00 23.51 208 TRP R N 1
ATOM 2513 C CA . TRP B 2 191 ? -1.905 33.061 29.767 1.00 27.05 208 TRP R CA 1
ATOM 2514 C C . TRP B 2 191 ? -1.902 31.540 29.850 1.00 22.10 208 TRP R C 1
ATOM 2515 O O . TRP B 2 191 ? -1.334 30.864 28.991 1.00 35.43 208 TRP R O 1
ATOM 2526 N N . ALA B 2 192 ? -2.520 31.013 30.901 1.00 24.33 209 ALA R N 1
ATOM 2527 C CA . ALA B 2 192 ? -2.524 29.571 31.149 1.00 23.38 209 ALA R CA 1
ATOM 2528 C C . ALA B 2 192 ? -1.108 28.991 31.044 1.00 21.63 209 ALA R C 1
ATOM 2529 O O . ALA B 2 192 ? -0.911 27.882 30.532 1.00 24.17 209 ALA R O 1
ATOM 2531 N N . LYS B 2 193 ? -0.128 29.753 31.530 1.00 25.10 210 LYS R N 1
ATOM 2532 C CA . LYS B 2 193 ? 1.278 29.348 31.470 1.00 21.18 210 LYS R CA 1
ATOM 2533 C C . LYS B 2 193 ? 1.799 28.841 32.805 1.00 23.79 210 LYS R C 1
ATOM 2534 O O . LYS B 2 193 ? 1.470 29.388 33.860 1.00 26.23 210 LYS R O 1
ATOM 2540 N N . GLU B 2 194 ? 2.658 27.832 32.744 1.00 23.87 211 GLU R N 1
ATOM 2541 C CA . GLU B 2 194 ? 3.297 27.300 33.942 1.00 29.86 211 GLU R CA 1
ATOM 2542 C C . GLU B 2 194 ? 4.682 26.762 33.592 1.00 36.32 211 GLU R C 1
ATOM 2543 O O . GLU B 2 194 ? 4.863 26.183 32.526 1.00 28.10 211 GLU R O 1
ATOM 2549 N N . SER B 2 195 ? 5.670 26.972 34.460 1.00 24.08 212 SER R N 1
ATOM 2550 C CA . SER B 2 195 ? 6.978 26.377 34.221 1.00 21.63 212 SER R CA 1
ATOM 2551 C C . SER B 2 195 ? 7.001 25.001 34.846 1.00 16.91 212 SER R C 1
ATOM 2552 O O . SER B 2 195 ? 6.202 24.706 35.725 1.00 24.85 212 SER R O 1
ATOM 2555 N N . ALA B 2 196 ? 7.937 24.167 34.400 1.00 27.95 213 ALA R N 1
ATOM 2556 C CA . ALA B 2 196 ? 8.265 22.953 35.125 1.00 28.74 213 ALA R CA 1
ATOM 2557 C C . ALA B 2 196 ? 8.900 23.428 36.427 1.00 31.27 213 ALA R C 1
ATOM 2558 O O . ALA B 2 196 ? 9.361 24.566 36.499 1.00 23.46 213 ALA R O 1
ATOM 2560 N N . PRO B 2 197 ? 8.923 22.577 37.465 1.00 26.96 214 PRO R N 1
ATOM 2561 C CA . PRO B 2 197 ? 9.420 23.105 38.734 1.00 21.11 214 PRO R CA 1
ATOM 2562 C C . PRO B 2 197 ? 10.942 23.087 38.806 1.00 24.48 214 PRO R C 1
ATOM 2563 O O . PRO B 2 197 ? 11.585 22.244 38.183 1.00 33.48 214 PRO R O 1
ATOM 2567 N N . TYR B 2 198 ? 11.504 24.028 39.552 1.00 16.91 215 TYR R N 1
ATOM 2568 C CA . TYR B 2 198 ? 12.868 23.900 40.044 1.00 17.24 215 TYR R CA 1
ATOM 2569 C C . TYR B 2 198 ? 12.765 23.165 41.374 1.00 27.81 215 TYR R C 1
ATOM 2570 O O . TYR B 2 198 ? 11.873 23.441 42.171 1.00 26.08 215 TYR R O 1
ATOM 2579 N N . MET B 2 199 ? 13.664 22.223 41.624 1.00 28.52 216 MET R N 1
ATOM 2580 C CA . MET B 2 199 ? 13.603 21.479 42.876 1.00 26.39 216 MET R CA 1
ATOM 2581 C C . MET B 2 199 ? 14.905 21.577 43.646 1.00 33.15 216 MET R C 1
ATOM 2582 O O . MET B 2 199 ? 15.981 21.595 43.053 1.00 28.60 216 MET R O 1
ATOM 2587 N N . CYS B 2 200 ? 14.801 21.644 44.971 1.00 31.86 217 CYS R N 1
ATOM 2588 C CA . CYS B 2 200 ? 15.987 21.597 45.815 1.00 27.21 217 CYS R CA 1
ATOM 2589 C C . CYS B 2 200 ? 15.798 20.630 46.975 1.00 31.75 217 CYS R C 1
ATOM 2590 O O . CYS B 2 200 ? 14.782 20.656 47.675 1.00 33.12 217 CYS R O 1
ATOM 2593 N N . ARG B 2 201 ? 16.770 19.744 47.138 1.00 23.85 218 ARG R N 1
ATOM 2594 C CA . ARG B 2 201 ? 16.787 18.831 48.261 1.00 25.54 218 ARG R CA 1
ATOM 2595 C C . ARG B 2 201 ? 17.809 19.376 49.238 1.00 25.24 218 ARG R C 1
ATOM 2596 O O . ARG B 2 201 ? 19.001 19.425 48.940 1.00 33.63 218 ARG R O 1
ATOM 2604 N N . VAL B 2 202 ? 17.341 19.789 50.408 1.00 23.63 219 VAL R N 1
ATOM 2605 C CA . VAL B 2 202 ? 18.222 20.433 51.369 1.00 18.54 219 VAL R CA 1
ATOM 2606 C C . VAL B 2 202 ? 17.913 19.903 52.759 1.00 21.78 219 VAL R C 1
ATOM 2607 O O . VAL B 2 202 ? 16.879 19.270 52.974 1.00 28.56 219 VAL R O 1
ATOM 2611 N N . LYS B 2 203 ? 18.818 20.162 53.691 1.00 22.62 220 LYS R N 1
ATOM 2612 C CA . LYS B 2 203 ? 18.665 19.699 55.064 1.00 18.27 220 LYS R CA 1
ATOM 2613 C C . LYS B 2 203 ? 18.679 20.872 56.017 1.00 21.86 220 LYS R C 1
ATOM 2614 O O . LYS B 2 203 ? 19.481 21.792 55.867 1.00 27.54 220 LYS R O 1
ATOM 2620 N N . THR B 2 204 ? 17.804 20.837 57.014 1.00 25.51 221 THR R N 1
ATOM 2621 C CA . THR B 2 204 ? 17.865 21.845 58.060 1.00 20.62 221 THR R CA 1
ATOM 2622 C C . THR B 2 204 ? 19.179 21.639 58.805 1.00 21.76 221 THR R C 1
ATOM 2623 O O . THR B 2 204 ? 19.721 20.540 58.810 1.00 22.91 221 THR R O 1
ATOM 2627 N N . LEU B 2 205 ? 19.708 22.701 59.395 1.00 21.05 222 LEU R N 1
ATOM 2628 C CA . LEU B 2 205 ? 20.970 22.607 60.127 1.00 24.22 222 LEU R CA 1
ATOM 2629 C C . LEU B 2 205 ? 20.750 21.842 61.423 1.00 31.29 222 LEU R C 1
ATOM 2630 O O . LEU B 2 205 ? 19.628 21.775 61.927 1.00 25.32 222 LEU R O 1
ATOM 2635 N N . PRO B 2 206 ? 21.824 21.270 61.979 1.00 25.63 223 PRO R N 1
ATOM 2636 C CA . PRO B 2 206 ? 21.675 20.536 63.239 1.00 31.61 223 PRO R CA 1
ATOM 2637 C C . PRO B 2 206 ? 21.310 21.500 64.338 1.00 28.61 223 PRO R C 1
ATOM 2638 O O . PRO B 2 206 ? 21.628 22.681 64.233 1.00 31.98 223 PRO R O 1
ATOM 2642 N N . ASP B 2 207 ? 20.642 21.008 65.373 1.00 31.56 224 ASP R N 1
ATOM 2643 C CA . ASP B 2 207 ? 20.337 21.833 66.529 1.00 32.49 224 ASP R CA 1
ATOM 2644 C C . ASP B 2 207 ? 21.290 21.408 67.630 1.00 38.37 224 ASP R C 1
ATOM 2645 O O . ASP B 2 207 ? 21.110 20.356 68.243 1.00 36.01 224 ASP R O 1
ATOM 2650 N N . ARG B 2 208 ? 22.301 22.231 67.872 1.00 26.66 225 ARG R N 1
ATOM 2651 C CA . ARG B 2 208 ? 23.369 21.896 68.809 1.00 41.58 225 ARG R CA 1
ATOM 2652 C C . ARG B 2 208 ? 23.008 22.205 70.254 1.00 39.08 225 ARG R C 1
ATOM 2653 O O . ARG B 2 208 ? 23.857 22.125 71.136 1.00 40.26 225 ARG R O 1
ATOM 2661 N N . THR B 2 209 ? 21.757 22.565 70.504 1.00 27.95 226 THR R N 1
ATOM 2662 C CA . THR B 2 209 ? 21.358 22.945 71.854 1.00 38.99 226 THR R CA 1
ATOM 2663 C C . THR B 2 209 ? 21.776 21.898 72.894 1.00 46.06 226 THR R C 1
ATOM 2664 O O . THR B 2 209 ? 21.546 20.702 72.723 1.00 30.65 226 THR R O 1
ATOM 2668 N N . TRP B 2 210 ? 22.395 22.363 73.974 1.00 29.20 227 TRP R N 1
ATOM 2669 C CA . TRP B 2 210 ? 22.867 21.480 75.034 1.00 34.92 227 TRP R CA 1
ATOM 2670 C C . TRP B 2 210 ? 22.089 21.737 76.315 1.00 32.45 227 TRP R C 1
ATOM 2671 O O . TRP B 2 210 ? 22.002 22.869 76.778 1.00 30.75 227 TRP R O 1
ATOM 2682 N N . THR B 2 211 ? 21.510 20.671 76.859 1.00 31.11 228 THR R N 1
ATOM 2683 C CA . THR B 2 211 ? 20.686 20.720 78.064 1.00 35.41 228 THR R CA 1
ATOM 2684 C C . THR B 2 211 ? 19.914 22.022 78.232 1.00 53.61 228 THR R C 1
ATOM 2685 O O . THR B 2 211 ? 18.774 22.129 77.781 1.00 60.26 228 THR R O 1
#

Sequence (332 aa):
ARLDKSNFQQPYITNRTFMLAKEASLADNNTDVRLIGEKLFHGVSMSERCYLMKQVLNFTLEEVLFPQSDRFQPYMQEVVPFLARLSNRLSHIQRNVQKLKDTVKKLGESGEIKAIGELDLLFMSLRNACIDPSDLLQHVKFQSSNFENILTWDSGPEGTPDTVYSIEYKTYGERDWVAKKGCQRITRKSCNLTVETGNLTELYYARVTAVSAGGRSATKMTDRFSSSLQHTTLKPPDVTCISKVRSIQMIVHPTPTPIRARLTLEDIFHDLFYHLELQVQMHLGGKQQREYEFFGLTPDTEFLGTIMILVPTWAKESAPYMCRVKTLPDRTWT

Nearest PDB structures (foldseek):
  3dlq-assembly1_R  TM=1.005E+00  e=3.524E-44  Homo sapiens
  4doh-assembly2_E  TM=8.671E-01  e=4.763E-16  Homo sapiens
  1j7v-assembly1_R  TM=7.941E-01  e=3.834E-12  Homo sapiens
  6x93-assembly1_E  TM=7.527E-01  e=2.368E-11  Homo sapiens
  6e3l-assembly1_D  TM=6.988E-01  e=1.050E-10  Homo sapiens

Solvent-accessible surface area: 17354 Å² total; per-residue (Å²): 106,164,5,87,130,55,29,0,83,94,81,136,26,0,53,47,0,9,83,0,3,102,66,0,13,87,46,6,134,39,12,61,46,38,19,6,9,110,158,9,30,133,58,15,53,135,107,60,70,4,106,0,0,36,59,1,0,36,12,4,27,120,80,0,2,154,69,8,62,128,95,31,81,64,47,3,119,48,0,39,63,29,1,30,152,3,14,98,183,15,116,103,16,152,148,16,10,89,131,11,67,67,39,9,164,181,44,35,117,54,0,40,10,0,6,0,2,0,1,14,24,2,1,11,24,0,34,90,21,1,64,123,65,70,44,2,0,63,151,14,126,12,114,14,49,12,0,67,0,60,0,27,11,62,34,10,110,98,19,45,147,63,13,30,7,25,0,40,39,3,20,2,30,95,192,111,60,70,60,45,184,52,4,77,158,20,102,121,81,38,0,70,0,9,81,42,1,21,76,40,97,37,7,10,6,0,64,0,33,0,46,8,86,77,54,91,60,10,65,80,67,6,74,20,5,12,7,42,41,78,1,80,4,112,59,2,100,13,44,27,68,28,86,57,124,7,0,38,0,32,0,67,47,16,95,7,37,8,138,117,162,42,28,0,48,98,29,6,177,30,9,44,6,46,0,53,0,88,101,141,63,132,65,45,16,135,98,123,88,13,55,5,136,73,4,88,22,90,44,103,6,36,0,30,0,32,0,35,0,31,4,37,28,20,111,0,61,65,74,100,12,154,29,120,2,85,53,52,199,104,222,173